Protein AF-A0A949GHM1-F1 (afdb_monomer_lite)

Sequence (250 aa):
DAVSDRDYVAEALFITSLIGVHLSRIGEEWTLLGSTEFSWARIADEYSTGSSIMPQKKNPDMAELARGKTGRLVGNLVSVLTMLKGLPFAYNRDLQEDKEPLFDSLDTLELVIPAIVGMIATTDFNREKMKSSAPTGFSLATEVADYLVRKNVPFAQAHEAAGACVALCEKSSCQLHELTDKQLAEIHPSLDPSVREVLSVEGAIASRTTVGGTAPSQVLAQISDAMKKTLDQRKEIASKSKAFSEMMGA

pLDDT: mean 95.09, std 4.72, range [49.5, 98.88]

Radius of gyration: 26.56 Å; chains: 1; bounding box: 60×37×70 Å

Secondary structure (DSSP, 8-state):
-TTT--HHHHHHHHHHHHHHHHHHHHHHHHHHHTSTTT--EE--GGGSEE-SS-TT-EE-HHHHHHHHHHHHHHHHHHHHHHHHTTPPSS--GGGGTTHHHHHHHHHHHHHHHHHHHHHHHH-EE-HHHHHHHTTGGGTTHHHHHHHHHHTT--HHHHHHHHHHHHHHHHHHT--GGGS-HHHHHHH-TT--GGGGGTSSHHHHHHH--STT-SSHHHHHHHHHHHHHHHHHHHHHHHHHHHHHHHHHH-

Structure (mmCIF, N/CA/C/O backbone):
data_AF-A0A949GHM1-F1
#
_entry.id   AF-A0A949GHM1-F1
#
loop_
_atom_site.group_PDB
_atom_site.id
_atom_site.type_symbol
_atom_site.label_atom_id
_atom_site.label_alt_id
_atom_site.label_comp_id
_atom_site.label_asym_id
_atom_site.label_entity_id
_atom_site.label_seq_id
_atom_site.pdbx_PDB_ins_code
_atom_site.Cartn_x
_atom_site.Cartn_y
_atom_site.Cartn_z
_atom_site.occupancy
_atom_site.B_iso_or_equiv
_atom_site.auth_seq_id
_atom_site.auth_comp_id
_atom_site.auth_asym_id
_atom_site.auth_atom_id
_atom_site.pdbx_PDB_model_num
ATOM 1 N N . ASP A 1 1 ? 10.059 6.941 -37.780 1.00 82.19 1 ASP A N 1
ATOM 2 C CA . ASP A 1 1 ? 9.293 6.059 -36.895 1.00 82.19 1 ASP A CA 1
ATOM 3 C C . ASP A 1 1 ? 10.158 4.923 -36.375 1.00 82.19 1 ASP A C 1
ATOM 5 O O . ASP A 1 1 ? 10.925 5.194 -35.469 1.00 82.19 1 ASP A O 1
ATOM 9 N N . ALA A 1 2 ? 10.230 3.755 -37.021 1.00 91.38 2 ALA A N 1
ATOM 10 C CA . ALA A 1 2 ? 10.968 2.578 -36.518 1.00 91.38 2 ALA A CA 1
ATOM 11 C C . ALA A 1 2 ? 12.437 2.790 -36.065 1.00 91.38 2 ALA A C 1
ATOM 13 O O . ALA A 1 2 ? 12.939 2.037 -35.240 1.00 91.38 2 ALA A O 1
ATOM 14 N N . VAL A 1 3 ? 13.151 3.786 -36.605 1.00 90.81 3 VAL A N 1
ATOM 15 C CA . VAL A 1 3 ? 14.556 4.080 -36.243 1.00 90.81 3 VAL A CA 1
ATOM 16 C C . VAL A 1 3 ? 14.718 5.221 -35.229 1.00 90.81 3 VAL A C 1
ATOM 18 O O . VAL A 1 3 ? 15.777 5.353 -34.617 1.00 90.81 3 VAL A O 1
ATOM 21 N N . SER A 1 4 ? 13.687 6.050 -35.062 1.00 92.06 4 SER A N 1
ATOM 22 C CA . SER A 1 4 ? 13.707 7.284 -34.264 1.00 92.06 4 SER A CA 1
ATOM 23 C C . SER A 1 4 ? 12.858 7.187 -33.000 1.00 92.06 4 SER A C 1
ATOM 25 O O . SER A 1 4 ? 13.192 7.809 -32.001 1.00 92.06 4 SER A O 1
ATOM 27 N N . ASP A 1 5 ? 11.768 6.426 -33.064 1.00 94.62 5 ASP A N 1
ATOM 28 C CA . ASP A 1 5 ? 10.807 6.272 -31.980 1.00 94.62 5 ASP A CA 1
ATOM 29 C C . ASP A 1 5 ? 11.397 5.490 -30.798 1.00 94.62 5 ASP A C 1
ATOM 31 O O . ASP A 1 5 ? 12.189 4.557 -30.984 1.00 94.62 5 ASP A O 1
ATOM 35 N N . ARG A 1 6 ? 11.018 5.897 -29.585 1.00 97.75 6 ARG A N 1
ATOM 36 C CA . ARG A 1 6 ? 11.359 5.252 -28.309 1.00 97.75 6 ARG A CA 1
ATOM 37 C C . ARG A 1 6 ? 10.177 5.239 -27.344 1.00 97.75 6 ARG A C 1
ATOM 39 O O . ARG A 1 6 ? 10.383 5.049 -26.145 1.00 97.75 6 ARG A O 1
ATOM 46 N N . ASP A 1 7 ? 8.952 5.382 -27.843 1.00 97.56 7 ASP A N 1
ATOM 47 C CA . ASP A 1 7 ? 7.751 5.365 -27.009 1.00 97.56 7 ASP A CA 1
ATOM 48 C C . ASP A 1 7 ? 7.648 4.062 -26.204 1.00 97.56 7 ASP A C 1
ATOM 50 O O . ASP A 1 7 ? 7.328 4.094 -25.019 1.00 97.56 7 ASP A O 1
ATOM 54 N N . TYR A 1 8 ? 8.062 2.928 -26.782 1.00 96.88 8 TYR A N 1
ATOM 55 C CA . TYR A 1 8 ? 8.122 1.643 -26.073 1.00 96.88 8 TYR A CA 1
ATOM 56 C C . TYR A 1 8 ? 9.067 1.655 -24.853 1.00 96.88 8 TYR A C 1
ATOM 58 O O . TYR A 1 8 ? 8.812 0.965 -23.865 1.00 96.88 8 TYR A O 1
ATOM 66 N N . VAL A 1 9 ? 10.155 2.437 -24.895 1.00 98.38 9 VAL A N 1
ATOM 67 C CA . VAL A 1 9 ? 11.076 2.607 -23.757 1.00 98.38 9 VAL A CA 1
ATOM 68 C C . VAL A 1 9 ? 10.416 3.466 -22.687 1.00 98.38 9 VAL A C 1
ATOM 70 O O . VAL A 1 9 ? 10.437 3.107 -21.511 1.00 98.38 9 VAL A O 1
ATOM 73 N N . ALA A 1 10 ? 9.801 4.581 -23.089 1.00 98.44 10 ALA A N 1
ATOM 74 C CA . ALA A 1 10 ? 9.091 5.466 -22.172 1.00 98.44 10 ALA A CA 1
ATOM 75 C C . ALA A 1 10 ? 7.911 4.751 -21.490 1.00 98.44 10 ALA A C 1
ATOM 77 O O . ALA A 1 10 ? 7.729 4.883 -20.280 1.00 98.44 10 ALA A O 1
ATOM 78 N N . GLU A 1 11 ? 7.153 3.938 -22.228 1.00 98.75 11 GLU A N 1
ATOM 79 C CA . GLU A 1 11 ? 6.054 3.132 -21.697 1.00 98.75 11 GLU A CA 1
ATOM 80 C C . GLU A 1 11 ? 6.557 2.076 -20.703 1.00 98.75 11 GLU A C 1
ATOM 82 O O . GLU A 1 11 ? 6.022 1.966 -19.597 1.00 98.75 11 GLU A O 1
ATOM 87 N N . ALA A 1 12 ? 7.630 1.348 -21.031 1.00 98.56 12 ALA A N 1
ATOM 88 C CA . ALA A 1 12 ? 8.241 0.395 -20.104 1.00 98.56 12 ALA A CA 1
ATOM 89 C C . ALA A 1 12 ? 8.722 1.082 -18.811 1.00 98.56 12 ALA A C 1
ATOM 91 O O . ALA A 1 12 ? 8.466 0.597 -17.705 1.00 98.56 12 ALA A O 1
ATOM 92 N N . LEU A 1 13 ? 9.362 2.248 -18.925 1.00 98.81 13 LEU A N 1
ATOM 93 C CA . LEU A 1 13 ? 9.796 3.047 -17.776 1.00 98.81 13 LEU A CA 1
ATOM 94 C C . LEU A 1 13 ? 8.621 3.583 -16.951 1.00 98.81 13 LEU A C 1
ATOM 96 O O . LEU A 1 13 ? 8.700 3.621 -15.723 1.00 98.81 13 LEU A O 1
ATOM 100 N N . PHE A 1 14 ? 7.508 3.941 -17.588 1.00 98.88 14 PHE A N 1
ATOM 101 C CA . PHE A 1 14 ? 6.284 4.316 -16.886 1.00 98.88 14 PHE A CA 1
ATOM 102 C C . PHE A 1 14 ? 5.714 3.142 -16.085 1.00 98.88 14 PHE A C 1
ATOM 104 O O . PHE A 1 14 ? 5.427 3.290 -14.894 1.00 98.88 14 PHE A O 1
ATOM 111 N N . ILE A 1 15 ? 5.615 1.961 -16.701 1.00 98.75 15 ILE A N 1
ATOM 112 C CA . ILE A 1 15 ? 5.134 0.744 -16.039 1.00 98.75 15 ILE A CA 1
ATOM 113 C C . ILE A 1 15 ? 6.028 0.398 -14.842 1.00 98.75 15 ILE A C 1
ATOM 115 O O . ILE A 1 15 ? 5.518 0.186 -13.740 1.00 98.75 15 ILE A O 1
ATOM 119 N N . THR A 1 16 ? 7.354 0.384 -15.020 1.00 98.69 16 THR A N 1
ATOM 120 C CA . THR A 1 16 ? 8.293 0.083 -13.925 1.00 98.69 16 THR A CA 1
ATOM 121 C C . THR A 1 16 ? 8.234 1.123 -12.804 1.00 98.69 16 THR A C 1
ATOM 123 O O . THR A 1 16 ? 8.219 0.753 -11.630 1.00 98.69 16 THR A O 1
ATOM 126 N N . SER A 1 17 ? 8.092 2.409 -13.137 1.00 98.75 17 SER A N 1
ATOM 127 C CA . SER A 1 17 ? 7.893 3.486 -12.159 1.00 98.75 17 SER A CA 1
ATOM 128 C C . SER A 1 17 ? 6.627 3.276 -11.334 1.00 98.75 17 SER A C 1
ATOM 130 O O . SER A 1 17 ? 6.662 3.390 -10.109 1.00 98.75 17 SER A O 1
ATOM 132 N N . LEU A 1 18 ? 5.513 2.929 -11.982 1.00 98.81 18 LEU A N 1
ATOM 133 C CA . LEU A 1 18 ? 4.245 2.702 -11.297 1.00 98.81 18 LEU A CA 1
ATOM 134 C C . LEU A 1 18 ? 4.289 1.449 -10.410 1.00 98.81 18 LEU A C 1
ATOM 136 O O . LEU A 1 18 ? 3.755 1.466 -9.300 1.00 98.81 18 LEU A O 1
ATOM 140 N N . ILE A 1 19 ? 4.982 0.390 -10.846 1.00 98.69 19 ILE A N 1
ATOM 141 C CA . ILE A 1 19 ? 5.290 -0.768 -9.994 1.00 98.69 19 ILE A CA 1
ATOM 142 C C . ILE A 1 19 ? 6.065 -0.309 -8.755 1.00 98.69 19 ILE A C 1
ATOM 144 O O . ILE A 1 19 ? 5.663 -0.635 -7.640 1.00 98.69 19 ILE A O 1
ATOM 148 N N . GLY A 1 20 ? 7.117 0.497 -8.933 1.00 98.56 20 GLY A N 1
ATOM 149 C CA . GLY A 1 20 ? 7.866 1.108 -7.835 1.00 98.56 20 GLY A CA 1
ATOM 150 C C . GLY A 1 20 ? 6.959 1.840 -6.846 1.00 98.56 20 GLY A C 1
ATOM 151 O O . GLY A 1 20 ? 6.985 1.547 -5.656 1.00 98.56 20 GLY A O 1
ATOM 152 N N . VAL A 1 21 ? 6.076 2.715 -7.336 1.00 98.62 21 VAL A N 1
ATOM 153 C CA . VAL A 1 21 ? 5.109 3.454 -6.504 1.00 98.62 21 VAL A CA 1
ATOM 154 C C . VAL A 1 21 ? 4.183 2.520 -5.719 1.00 98.62 21 VAL A C 1
ATOM 156 O O . VAL A 1 21 ? 3.880 2.786 -4.559 1.00 98.62 21 VAL A O 1
ATOM 159 N N . HIS A 1 22 ? 3.733 1.408 -6.297 1.00 98.62 22 HIS A N 1
ATOM 160 C CA . HIS A 1 22 ? 2.931 0.433 -5.553 1.00 98.62 22 HIS A CA 1
ATOM 161 C C . HIS A 1 22 ? 3.753 -0.312 -4.490 1.00 98.62 22 HIS A C 1
ATOM 163 O O . HIS A 1 22 ? 3.271 -0.509 -3.374 1.00 98.62 22 HIS A O 1
ATOM 169 N N . LEU A 1 23 ? 5.001 -0.674 -4.796 1.00 98.44 23 LEU A N 1
ATOM 170 C CA . LEU A 1 23 ? 5.916 -1.299 -3.837 1.00 98.44 23 LEU A CA 1
ATOM 171 C C . LEU A 1 23 ? 6.306 -0.340 -2.704 1.00 98.44 23 LEU A C 1
ATOM 173 O O . LEU A 1 23 ? 6.454 -0.778 -1.567 1.00 98.44 23 LEU A O 1
ATOM 177 N N . SER A 1 24 ? 6.415 0.964 -2.971 1.00 98.50 24 SER A N 1
ATOM 178 C CA . SER A 1 24 ? 6.710 1.968 -1.943 1.00 98.50 24 SER A CA 1
ATOM 179 C C . SER A 1 24 ? 5.598 2.077 -0.906 1.00 98.50 24 SER A C 1
ATOM 181 O O . SER A 1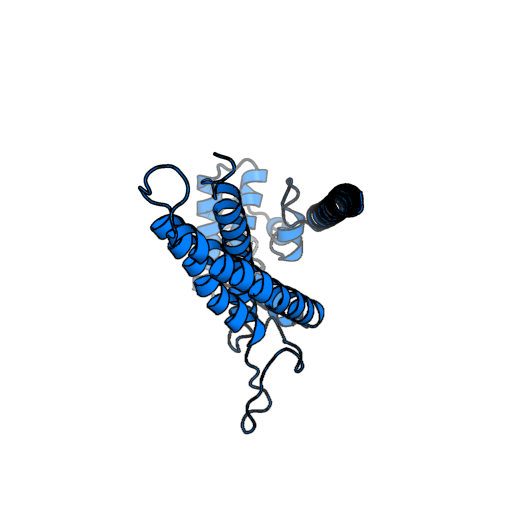 24 ? 5.893 2.243 0.273 1.00 98.50 24 SER A O 1
ATOM 183 N N . ARG A 1 25 ? 4.333 1.914 -1.320 1.00 98.44 25 ARG A N 1
ATOM 184 C CA . ARG A 1 25 ? 3.188 1.868 -0.400 1.00 98.44 25 ARG A CA 1
ATOM 185 C C . ARG A 1 25 ? 3.264 0.655 0.518 1.00 98.44 25 ARG A C 1
ATOM 187 O O . ARG A 1 25 ? 3.078 0.803 1.716 1.00 98.44 25 ARG A O 1
ATOM 194 N N . ILE A 1 26 ? 3.599 -0.519 -0.019 1.00 97.88 26 ILE A N 1
ATOM 195 C CA . ILE A 1 26 ? 3.873 -1.709 0.806 1.00 97.88 26 ILE A CA 1
ATOM 196 C C . ILE A 1 26 ? 5.035 -1.427 1.768 1.00 97.88 26 ILE A C 1
ATOM 198 O O . ILE A 1 26 ? 4.957 -1.773 2.944 1.00 97.88 26 ILE A O 1
ATOM 202 N N . GLY A 1 27 ? 6.092 -0.773 1.280 1.00 97.69 27 GLY A N 1
ATOM 203 C CA . GLY A 1 27 ? 7.240 -0.388 2.094 1.00 97.69 27 GLY A CA 1
ATOM 204 C C . GLY A 1 27 ? 6.867 0.535 3.262 1.00 97.69 27 GLY A C 1
ATOM 205 O O . GLY A 1 27 ? 7.308 0.329 4.392 1.00 97.69 27 GLY A O 1
ATOM 206 N N . GLU A 1 28 ? 6.009 1.523 3.016 1.00 98.44 28 GLU A N 1
ATOM 207 C CA . GLU A 1 28 ? 5.489 2.424 4.047 1.00 98.44 28 GLU A CA 1
ATOM 208 C C . GLU A 1 28 ? 4.687 1.661 5.105 1.00 98.44 28 GLU A C 1
ATOM 210 O O . GLU A 1 28 ? 4.983 1.768 6.295 1.00 98.44 28 GLU A O 1
ATOM 215 N N . GLU A 1 29 ? 3.735 0.830 4.672 1.00 98.00 29 GLU A N 1
ATOM 216 C CA . GLU A 1 29 ? 2.905 0.031 5.576 1.00 98.00 29 GLU A CA 1
ATOM 217 C C . GLU A 1 29 ? 3.773 -0.879 6.452 1.00 98.00 29 GLU A C 1
ATOM 219 O O . GLU A 1 29 ? 3.651 -0.851 7.669 1.00 98.00 29 GLU A O 1
ATOM 224 N N . TRP A 1 30 ? 4.729 -1.623 5.889 1.00 97.31 30 TRP A N 1
ATOM 225 C CA . TRP A 1 30 ? 5.598 -2.497 6.692 1.00 97.31 30 TRP A CA 1
ATOM 226 C C . TRP A 1 30 ? 6.507 -1.727 7.652 1.00 97.31 30 TRP A C 1
ATOM 228 O O . TRP A 1 30 ? 6.786 -2.214 8.749 1.00 97.31 30 TRP A O 1
ATOM 238 N N . THR A 1 31 ? 6.926 -0.515 7.276 1.00 97.12 31 THR A N 1
ATOM 239 C CA . THR A 1 31 ? 7.687 0.367 8.168 1.00 97.12 31 THR A CA 1
ATOM 240 C C . THR A 1 31 ? 6.845 0.774 9.377 1.00 97.12 31 THR A C 1
ATOM 242 O O . THR A 1 31 ? 7.308 0.675 10.514 1.00 97.12 31 THR A O 1
ATOM 245 N N . LEU A 1 32 ? 5.593 1.183 9.153 1.00 97.94 32 LEU A N 1
ATOM 246 C CA . LEU A 1 32 ? 4.678 1.581 10.222 1.00 97.94 32 LEU A CA 1
ATOM 247 C C . LEU A 1 32 ? 4.263 0.386 11.080 1.00 97.94 32 LEU A C 1
ATOM 249 O O . LEU A 1 32 ? 4.393 0.432 12.301 1.00 97.94 32 LEU A O 1
ATOM 253 N N . LEU A 1 33 ? 3.832 -0.708 10.453 1.00 97.31 33 LEU A N 1
ATOM 254 C CA . LEU A 1 33 ? 3.378 -1.923 11.128 1.00 97.31 33 LEU A CA 1
ATOM 255 C C . LEU A 1 33 ? 4.476 -2.559 11.993 1.00 97.31 33 LEU A C 1
ATOM 257 O O . LEU A 1 33 ? 4.162 -3.141 13.035 1.00 97.31 33 LEU A O 1
ATOM 261 N N . GLY A 1 34 ? 5.737 -2.449 11.564 1.00 95.69 34 GLY A N 1
ATOM 262 C CA . GLY A 1 34 ? 6.915 -2.949 12.276 1.00 95.69 34 GLY A CA 1
ATOM 263 C C . GLY A 1 34 ? 7.474 -2.016 13.353 1.00 95.69 34 GLY A C 1
ATOM 264 O O . GLY A 1 34 ? 8.355 -2.429 14.106 1.00 95.69 34 GLY A O 1
ATOM 265 N N . SER A 1 35 ? 6.984 -0.775 13.449 1.00 96.44 35 SER A N 1
ATOM 266 C CA . SER A 1 35 ? 7.414 0.178 14.481 1.00 96.44 35 SER A CA 1
ATOM 267 C C . SER A 1 35 ? 7.074 -0.312 15.893 1.00 96.44 35 SER A C 1
ATOM 269 O O . SER A 1 35 ? 6.181 -1.139 16.086 1.00 96.44 35 SER A O 1
ATOM 271 N N . THR A 1 36 ? 7.755 0.228 16.908 1.00 94.44 36 THR A N 1
ATOM 272 C CA . THR A 1 36 ? 7.490 -0.154 18.307 1.00 94.44 36 THR A CA 1
ATOM 273 C C . THR A 1 36 ? 6.094 0.301 18.741 1.00 94.44 36 THR A C 1
ATOM 275 O O . THR A 1 36 ? 5.401 -0.405 19.471 1.00 94.44 36 THR A O 1
ATOM 278 N N . GLU A 1 37 ? 5.653 1.455 18.250 1.00 95.31 37 GLU A N 1
ATOM 279 C CA . GLU A 1 37 ? 4.379 2.090 18.570 1.00 95.31 37 GLU A CA 1
ATOM 280 C C . GLU A 1 37 ? 3.188 1.251 18.085 1.00 95.31 37 GLU A C 1
ATOM 282 O O . GLU A 1 37 ? 2.223 1.060 18.830 1.00 95.31 37 GLU A O 1
ATOM 287 N N . PHE A 1 38 ? 3.274 0.694 16.871 1.00 95.94 38 PHE A N 1
ATOM 288 C CA . PHE A 1 38 ? 2.253 -0.214 16.341 1.00 95.94 38 PHE A CA 1
ATOM 289 C C . PHE A 1 38 ? 2.467 -1.646 16.840 1.00 95.94 38 PHE A C 1
ATOM 291 O O . PHE A 1 38 ? 1.564 -2.241 17.434 1.00 95.94 38 PHE A O 1
ATOM 298 N N . SER A 1 39 ? 3.668 -2.198 16.641 1.00 95.56 39 SER A N 1
ATOM 299 C CA . SER A 1 39 ? 4.031 -3.583 16.970 1.00 95.56 39 SER A CA 1
ATOM 300 C C . SER A 1 39 ? 3.064 -4.626 16.381 1.00 95.56 39 SER A C 1
ATOM 302 O O . SER A 1 39 ? 2.751 -5.632 17.028 1.00 95.56 39 SER A O 1
ATOM 304 N N . TRP A 1 40 ? 2.544 -4.384 15.172 1.00 97.56 40 TRP A N 1
ATOM 305 C CA . TRP A 1 40 ? 1.596 -5.282 14.494 1.00 97.56 40 TRP A CA 1
ATOM 306 C C . TRP A 1 40 ? 2.304 -6.334 13.643 1.00 97.56 40 TRP A C 1
ATOM 308 O O . TRP A 1 40 ? 1.844 -7.474 13.594 1.00 97.56 40 TRP A O 1
ATOM 318 N N . ALA A 1 41 ? 3.426 -5.978 13.019 1.00 96.94 41 ALA A N 1
ATOM 319 C CA . ALA A 1 41 ? 4.229 -6.863 12.184 1.00 96.94 41 ALA A CA 1
ATOM 320 C C . ALA A 1 41 ? 5.608 -7.109 12.807 1.00 96.94 41 ALA A C 1
ATOM 322 O O . ALA A 1 41 ? 6.270 -6.192 13.288 1.00 96.94 41 ALA A O 1
ATOM 323 N N . ARG A 1 42 ? 6.070 -8.357 12.765 1.00 95.12 42 ARG A N 1
ATOM 324 C CA . ARG A 1 42 ? 7.428 -8.762 13.121 1.00 95.12 42 ARG A CA 1
ATOM 325 C C . ARG A 1 42 ? 8.109 -9.306 11.875 1.00 95.12 42 ARG A C 1
ATOM 327 O O . ARG A 1 42 ? 7.815 -10.412 11.428 1.00 95.12 42 ARG A O 1
ATOM 334 N N . ILE A 1 43 ? 9.035 -8.520 11.342 1.00 95.00 43 ILE A N 1
ATOM 335 C CA . ILE A 1 43 ? 9.823 -8.888 10.165 1.00 95.00 43 ILE A CA 1
ATOM 336 C C . ILE A 1 43 ? 10.882 -9.928 10.569 1.00 95.00 43 ILE A C 1
ATOM 338 O O . ILE A 1 43 ? 11.451 -9.876 11.672 1.00 95.00 43 ILE A O 1
ATOM 342 N N . ALA A 1 44 ? 11.092 -10.914 9.696 1.00 94.75 44 ALA A N 1
ATOM 343 C CA . ALA A 1 44 ? 12.083 -11.966 9.885 1.00 94.75 44 ALA A CA 1
ATOM 344 C C . ALA A 1 44 ? 13.514 -11.417 9.788 1.00 94.75 44 ALA A C 1
ATOM 346 O O . ALA A 1 44 ? 13.778 -10.494 9.021 1.00 94.75 44 ALA A O 1
ATOM 347 N N . ASP A 1 45 ? 14.443 -12.018 10.539 1.00 93.06 45 ASP A N 1
ATOM 348 C CA . ASP A 1 45 ? 15.836 -11.549 10.628 1.00 93.06 45 ASP A CA 1
ATOM 349 C C . ASP A 1 45 ? 16.555 -11.543 9.273 1.00 93.06 45 ASP A C 1
ATOM 351 O O . ASP A 1 45 ? 17.389 -10.687 9.019 1.00 93.06 45 ASP A O 1
ATOM 355 N N . GLU A 1 46 ? 16.194 -12.449 8.366 1.00 94.62 46 GLU A N 1
ATOM 356 C CA . GLU A 1 46 ? 16.743 -12.502 7.005 1.00 94.62 46 GLU A CA 1
ATOM 357 C C . GLU A 1 46 ? 16.343 -11.308 6.115 1.00 94.62 46 GLU A C 1
ATOM 359 O O . GLU A 1 46 ? 17.020 -11.040 5.124 1.00 94.62 46 GLU A O 1
ATOM 364 N N . TYR A 1 47 ? 15.303 -10.550 6.487 1.00 95.00 47 TYR A N 1
ATOM 365 C CA . TYR A 1 47 ? 14.839 -9.349 5.772 1.00 95.00 47 TYR A CA 1
ATOM 366 C C . TYR A 1 47 ? 14.911 -8.070 6.620 1.00 95.00 47 TYR A C 1
ATOM 368 O O . TYR A 1 47 ? 14.359 -7.040 6.229 1.00 95.00 47 TYR A O 1
ATOM 376 N N . SER A 1 48 ? 15.581 -8.118 7.774 1.00 93.38 48 SER A N 1
ATOM 377 C CA . SER A 1 48 ? 15.744 -6.971 8.670 1.00 93.38 48 SER A CA 1
ATOM 378 C C . SER A 1 48 ? 17.148 -6.912 9.245 1.00 93.38 48 SER A C 1
ATOM 380 O O . SER A 1 48 ? 17.719 -7.936 9.607 1.00 93.38 48 SER A O 1
ATOM 382 N N . THR A 1 49 ? 17.688 -5.718 9.428 1.00 92.69 49 THR A N 1
ATOM 383 C CA . THR A 1 49 ? 18.930 -5.525 10.172 1.00 92.69 49 THR A CA 1
ATOM 384 C C . THR A 1 49 ? 18.638 -5.248 11.641 1.00 92.69 49 THR A C 1
ATOM 386 O O . THR A 1 49 ? 17.650 -4.606 12.000 1.00 92.69 49 THR A O 1
ATOM 389 N N . GLY A 1 50 ? 19.508 -5.754 12.514 1.00 88.19 50 GLY A N 1
ATOM 390 C CA . GLY A 1 50 ? 19.421 -5.564 13.959 1.00 88.19 50 GLY A CA 1
ATOM 391 C C . GLY A 1 50 ? 20.491 -4.618 14.496 1.00 88.19 50 GLY A C 1
ATOM 392 O O . GLY A 1 50 ? 21.533 -4.407 13.877 1.00 88.19 50 GLY A O 1
ATOM 393 N N . SER A 1 51 ? 20.272 -4.077 15.694 1.00 85.75 51 SER A N 1
ATOM 394 C CA . SER A 1 51 ? 21.348 -3.438 16.459 1.00 85.75 51 SER A CA 1
ATOM 395 C C . SER A 1 51 ? 22.098 -4.476 17.296 1.00 85.75 51 SER A C 1
ATOM 397 O O . SER A 1 51 ? 21.480 -5.266 18.004 1.00 85.75 51 SER A O 1
ATOM 399 N N . SER A 1 52 ? 23.432 -4.420 17.302 1.00 86.06 52 SER A N 1
ATOM 400 C CA . SER A 1 52 ? 24.264 -5.265 18.175 1.00 86.06 52 SER A CA 1
ATOM 401 C C . SER A 1 52 ? 24.085 -4.973 19.672 1.00 86.06 52 SER A C 1
ATOM 403 O O . SER A 1 52 ? 24.369 -5.836 20.496 1.00 86.06 52 SER A O 1
ATOM 405 N N . ILE A 1 53 ? 23.611 -3.773 20.029 1.00 91.19 53 ILE A N 1
ATOM 406 C CA . ILE A 1 53 ? 23.345 -3.352 21.417 1.00 91.19 53 ILE A CA 1
ATOM 407 C C . ILE A 1 53 ? 21.873 -3.580 21.788 1.00 91.19 53 ILE A C 1
ATOM 409 O O . ILE A 1 53 ? 21.568 -3.897 22.935 1.00 91.19 53 ILE A O 1
ATOM 413 N N . MET A 1 54 ? 20.959 -3.415 20.827 1.00 87.56 54 MET A N 1
ATOM 414 C CA . MET A 1 54 ? 19.513 -3.556 21.029 1.00 87.56 54 MET A CA 1
ATOM 415 C C . MET A 1 54 ? 18.979 -4.738 20.208 1.00 87.56 54 MET A C 1
ATOM 417 O O . MET A 1 54 ? 18.515 -4.525 19.085 1.00 87.56 54 MET A O 1
ATOM 421 N N . PRO A 1 55 ? 19.014 -5.973 20.743 1.00 81.75 55 PRO A N 1
ATOM 422 C CA . PRO A 1 55 ? 18.656 -7.183 19.995 1.00 81.75 55 PRO A CA 1
ATOM 423 C C . PRO A 1 55 ? 17.191 -7.216 19.529 1.00 81.75 55 PRO A C 1
ATOM 425 O O . PRO A 1 55 ? 16.853 -7.914 18.581 1.00 81.75 55 PRO A O 1
ATOM 428 N N . GLN A 1 56 ? 16.311 -6.451 20.175 1.00 82.81 56 GLN A N 1
ATOM 429 C CA . GLN A 1 56 ? 14.906 -6.303 19.801 1.00 82.81 56 GLN A CA 1
ATOM 430 C C . GLN A 1 56 ? 14.670 -5.280 18.681 1.00 82.81 56 GLN A C 1
ATOM 432 O O . GLN A 1 56 ? 13.597 -5.282 18.080 1.00 82.81 56 GLN A O 1
ATOM 437 N N . LYS A 1 57 ? 15.630 -4.378 18.423 1.00 89.38 57 LYS A N 1
ATOM 438 C CA . LYS A 1 57 ? 15.489 -3.350 17.389 1.00 89.38 57 LYS A CA 1
ATOM 439 C C . LYS A 1 57 ? 15.759 -3.987 16.031 1.00 89.38 57 LYS A C 1
ATOM 441 O O . LYS A 1 57 ? 16.916 -4.251 15.715 1.00 89.38 57 LYS A O 1
ATOM 446 N N . LYS A 1 58 ? 14.699 -4.170 15.245 1.00 89.00 58 LYS A N 1
ATOM 447 C CA . LYS A 1 58 ? 14.757 -4.617 13.852 1.00 89.00 58 LYS A CA 1
ATOM 448 C C . LYS A 1 58 ? 14.376 -3.472 12.924 1.00 89.00 58 LYS A C 1
ATOM 450 O O . LYS A 1 58 ? 13.349 -2.834 13.143 1.00 89.00 58 LYS A O 1
ATOM 455 N N . ASN A 1 59 ? 15.193 -3.218 11.912 1.00 93.81 59 ASN A N 1
ATOM 456 C CA . ASN A 1 59 ? 14.913 -2.211 10.899 1.00 93.81 59 ASN A CA 1
ATOM 457 C C . ASN A 1 59 ? 14.222 -2.882 9.695 1.00 93.81 59 ASN A C 1
ATOM 459 O O . ASN A 1 59 ? 14.595 -3.993 9.319 1.00 93.81 59 ASN A O 1
ATOM 463 N N . PRO A 1 60 ? 13.204 -2.259 9.088 1.00 94.50 60 PRO A N 1
ATOM 464 C CA . PRO A 1 60 ? 12.493 -2.813 7.942 1.00 94.50 60 PRO A CA 1
ATOM 465 C C . PRO A 1 60 ? 13.247 -2.518 6.629 1.00 94.50 60 PRO A C 1
ATOM 467 O O . PRO A 1 60 ? 12.693 -1.913 5.714 1.00 94.50 60 PRO A O 1
ATOM 470 N N . ASP A 1 61 ? 14.519 -2.919 6.517 1.00 95.50 61 ASP A N 1
ATOM 471 C CA . ASP A 1 61 ? 15.425 -2.475 5.442 1.00 95.50 61 ASP A CA 1
ATOM 472 C C . ASP A 1 61 ? 14.867 -2.718 4.034 1.00 95.50 61 ASP A C 1
ATOM 474 O O . ASP A 1 61 ? 14.974 -1.856 3.165 1.00 95.50 61 ASP A O 1
ATOM 478 N N . MET A 1 62 ? 14.230 -3.870 3.796 1.00 96.38 62 MET A N 1
ATOM 479 C CA . MET A 1 62 ? 13.650 -4.183 2.481 1.00 96.38 62 MET A CA 1
ATOM 480 C C . MET A 1 62 ? 12.510 -3.229 2.114 1.00 96.38 62 MET A C 1
ATOM 482 O O . MET A 1 62 ? 12.393 -2.805 0.963 1.00 96.38 62 MET A O 1
ATOM 486 N N . ALA A 1 63 ? 11.704 -2.850 3.104 1.00 96.88 63 ALA A N 1
ATOM 487 C CA . ALA A 1 63 ? 10.613 -1.898 2.963 1.00 96.88 63 ALA A CA 1
ATOM 488 C C . ALA A 1 63 ? 11.152 -0.488 2.649 1.00 96.88 63 ALA A C 1
ATOM 490 O O . ALA A 1 63 ? 10.692 0.177 1.716 1.00 96.88 63 ALA A O 1
ATOM 491 N N . GLU A 1 64 ? 12.188 -0.062 3.377 1.00 97.88 64 GLU A N 1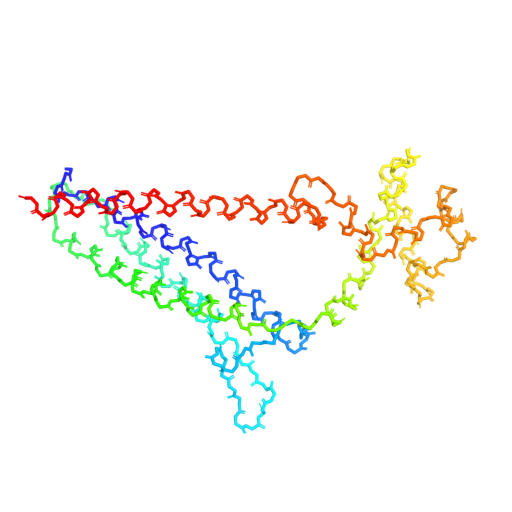
ATOM 492 C CA . GLU A 1 64 ? 12.856 1.227 3.179 1.00 97.88 64 GLU A CA 1
ATOM 493 C C . GLU A 1 64 ? 13.556 1.310 1.816 1.00 97.88 64 GLU A C 1
ATOM 495 O O . GLU A 1 64 ? 13.438 2.318 1.112 1.00 97.88 64 GLU A 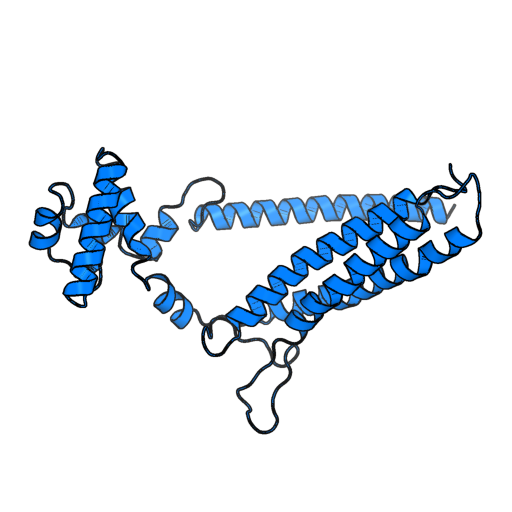O 1
ATOM 500 N N . LEU A 1 65 ? 14.236 0.236 1.404 1.00 97.62 65 LEU A N 1
ATOM 501 C CA . LEU A 1 65 ? 14.900 0.144 0.108 1.00 97.62 65 LEU A CA 1
ATOM 502 C C . LEU A 1 65 ? 13.898 0.186 -1.046 1.00 97.62 65 LEU A C 1
ATOM 504 O O . LEU A 1 65 ? 14.156 0.898 -2.016 1.00 97.62 65 LEU A O 1
ATOM 508 N N . ALA A 1 66 ? 12.753 -0.497 -0.953 1.00 97.31 66 ALA A N 1
ATOM 509 C CA . ALA A 1 66 ? 11.703 -0.403 -1.970 1.00 97.31 66 ALA A CA 1
ATOM 510 C C . ALA A 1 66 ? 11.166 1.032 -2.109 1.00 97.31 66 ALA A C 1
ATOM 512 O O . ALA A 1 66 ? 11.036 1.553 -3.224 1.00 97.31 66 ALA A O 1
ATOM 513 N N . ARG A 1 67 ? 10.943 1.720 -0.981 1.00 98.25 67 ARG A N 1
ATOM 514 C CA . ARG A 1 67 ? 10.529 3.130 -0.970 1.00 98.25 67 ARG A CA 1
ATOM 515 C C . ARG A 1 67 ? 11.585 4.031 -1.614 1.00 98.25 67 ARG A C 1
ATOM 517 O O . ARG A 1 67 ? 11.254 4.826 -2.490 1.00 98.25 67 ARG A O 1
ATOM 524 N N . GLY A 1 68 ? 12.860 3.857 -1.267 1.00 98.31 68 GLY A N 1
ATOM 525 C CA . GLY A 1 68 ? 13.965 4.620 -1.859 1.00 98.31 68 GLY A CA 1
ATOM 526 C C . GLY A 1 68 ? 14.163 4.354 -3.357 1.00 98.31 68 GLY A C 1
ATOM 527 O O . GLY A 1 68 ? 14.341 5.287 -4.141 1.00 98.31 68 GLY A O 1
ATOM 528 N N . LYS A 1 69 ? 14.085 3.089 -3.788 1.00 98.50 69 LYS A N 1
ATOM 529 C CA . LYS A 1 69 ? 14.254 2.688 -5.196 1.00 98.50 69 LYS A CA 1
ATOM 530 C C . LYS A 1 69 ? 13.150 3.217 -6.107 1.00 98.50 69 LYS A C 1
ATOM 532 O O . LYS A 1 69 ? 13.400 3.429 -7.287 1.00 98.50 69 LYS A O 1
ATOM 537 N N . THR A 1 70 ? 11.983 3.544 -5.563 1.00 98.44 70 THR A N 1
ATOM 538 C CA . THR A 1 70 ? 10.915 4.207 -6.326 1.00 98.44 70 THR A CA 1
ATOM 539 C C . THR A 1 70 ? 11.361 5.549 -6.904 1.00 98.44 70 THR A C 1
ATOM 541 O O . THR A 1 70 ? 11.066 5.840 -8.060 1.00 98.44 70 THR A O 1
ATOM 544 N N . GLY A 1 71 ? 12.135 6.339 -6.151 1.00 98.56 71 GLY A N 1
ATOM 545 C CA . GLY A 1 71 ? 12.690 7.598 -6.657 1.00 98.56 71 GLY A CA 1
ATOM 546 C C . GLY A 1 71 ? 13.637 7.394 -7.844 1.00 98.56 71 GLY A C 1
ATOM 547 O O . GLY A 1 71 ? 13.615 8.182 -8.785 1.00 98.56 71 GLY A O 1
ATOM 548 N N . ARG A 1 72 ? 14.415 6.302 -7.836 1.00 98.56 72 ARG A N 1
ATOM 549 C CA . ARG A 1 72 ? 15.300 5.915 -8.947 1.00 98.56 72 ARG A CA 1
ATOM 550 C C . ARG A 1 72 ? 14.500 5.569 -10.205 1.00 98.56 72 ARG A C 1
ATOM 552 O O . ARG A 1 72 ? 14.773 6.130 -11.257 1.00 98.56 72 ARG A O 1
ATOM 559 N N . LEU A 1 73 ? 13.473 4.727 -10.074 1.00 98.81 73 LEU A N 1
ATOM 560 C CA . LEU A 1 73 ? 12.613 4.316 -11.193 1.00 98.81 73 LEU A CA 1
ATOM 561 C C . LEU A 1 73 ? 11.911 5.519 -11.844 1.00 98.81 73 LEU A C 1
ATOM 563 O O . LEU A 1 73 ? 11.992 5.711 -13.055 1.00 98.81 73 LEU A O 1
ATOM 567 N N . VAL A 1 74 ? 11.305 6.390 -11.028 1.00 98.88 74 VAL A N 1
ATOM 568 C CA . VAL A 1 74 ? 10.667 7.624 -11.517 1.00 98.88 74 VAL A CA 1
ATOM 569 C C . VAL A 1 74 ? 11.691 8.557 -12.170 1.00 98.88 74 VAL A C 1
ATOM 571 O O . VAL A 1 74 ? 11.407 9.152 -13.209 1.00 98.88 74 VAL A O 1
ATOM 574 N N . GLY A 1 75 ? 12.894 8.671 -11.601 1.00 98.88 75 GLY A N 1
ATOM 575 C CA . GLY A 1 75 ? 13.989 9.450 -12.181 1.00 98.88 75 GLY A CA 1
ATOM 576 C C . GLY A 1 75 ? 14.388 8.967 -13.578 1.00 98.88 75 GLY A C 1
ATOM 577 O O . GLY A 1 75 ? 14.566 9.790 -14.476 1.00 98.88 75 GLY A O 1
ATOM 578 N N . ASN A 1 76 ? 14.447 7.651 -13.789 1.00 98.88 76 ASN A N 1
ATOM 579 C CA . ASN A 1 76 ? 14.764 7.058 -15.090 1.00 98.88 76 ASN A CA 1
ATOM 580 C C . ASN A 1 76 ? 13.714 7.421 -16.151 1.00 98.88 76 ASN A C 1
ATOM 582 O O . ASN A 1 76 ? 14.080 7.830 -17.254 1.00 98.88 76 ASN A O 1
ATOM 586 N N . LEU A 1 77 ? 12.421 7.356 -15.807 1.00 98.81 77 LEU A N 1
ATOM 587 C CA . LEU A 1 77 ? 11.342 7.809 -16.691 1.00 98.81 77 LEU A CA 1
ATOM 588 C C . LEU A 1 77 ? 11.492 9.291 -17.056 1.00 98.81 77 LEU A C 1
ATOM 590 O O . LEU A 1 77 ? 11.425 9.652 -18.231 1.00 98.81 77 LEU A O 1
ATOM 594 N N . VAL A 1 78 ? 11.703 10.153 -16.057 1.00 98.81 78 VAL A N 1
ATOM 595 C CA . VAL A 1 78 ? 11.851 11.601 -16.274 1.00 98.81 78 VAL A CA 1
ATOM 596 C C . VAL A 1 78 ? 13.054 11.902 -17.169 1.00 98.81 78 VAL A C 1
ATOM 598 O O . VAL A 1 78 ? 12.948 12.751 -18.057 1.00 98.81 78 VAL A O 1
ATOM 601 N N . SER A 1 79 ? 14.169 11.193 -16.977 1.00 98.56 79 SER A N 1
ATOM 602 C CA . SER A 1 79 ? 15.370 11.326 -17.805 1.00 98.56 79 SER A CA 1
ATOM 603 C C . SER A 1 79 ? 15.070 11.043 -19.281 1.00 98.56 79 SER A C 1
ATOM 605 O O . SER A 1 79 ? 15.302 11.902 -20.134 1.00 98.56 79 SER A O 1
ATOM 607 N N . VAL A 1 80 ? 14.454 9.893 -19.586 1.00 98.56 80 VAL A N 1
ATOM 608 C CA . VAL A 1 80 ? 14.147 9.502 -20.972 1.00 98.56 80 VAL A CA 1
ATOM 609 C C . VAL A 1 80 ? 13.121 10.432 -21.615 1.00 98.56 80 VAL A C 1
ATOM 611 O O . VAL A 1 80 ? 13.335 10.879 -22.739 1.00 98.56 80 VAL A O 1
ATOM 614 N N . LEU A 1 81 ? 12.047 10.800 -20.908 1.00 98.69 81 LEU A N 1
ATOM 615 C CA . LEU A 1 81 ? 11.065 11.756 -21.438 1.00 98.69 81 LEU A CA 1
ATOM 616 C C . LEU A 1 81 ? 11.702 13.115 -21.760 1.00 98.69 81 LEU A C 1
ATOM 618 O O . LEU A 1 81 ? 11.361 13.743 -22.762 1.00 98.69 81 LEU A O 1
ATOM 622 N N . THR A 1 82 ? 12.646 13.561 -20.929 1.00 98.62 82 THR A N 1
ATOM 623 C CA . THR A 1 82 ? 13.366 14.821 -21.148 1.00 98.62 82 THR A CA 1
ATOM 624 C C . THR A 1 82 ? 14.319 14.724 -22.337 1.00 98.62 82 THR A C 1
ATOM 626 O O . THR A 1 82 ? 14.391 15.669 -23.119 1.00 98.62 82 THR A O 1
ATOM 629 N N . MET A 1 83 ? 15.003 13.590 -22.510 1.00 98.31 83 MET A N 1
ATOM 630 C CA . MET A 1 83 ? 15.874 13.331 -23.661 1.00 98.31 83 MET A CA 1
ATOM 631 C C . MET A 1 83 ? 15.090 13.324 -24.981 1.00 98.31 83 MET A C 1
ATOM 633 O O . MET A 1 83 ? 15.507 13.962 -25.943 1.00 98.31 83 MET A O 1
ATOM 637 N N . LEU A 1 84 ? 13.920 12.677 -25.022 1.00 98.19 84 LEU A N 1
ATOM 638 C CA . LEU A 1 84 ? 13.097 12.588 -26.237 1.00 98.19 84 LEU A CA 1
ATOM 639 C C . LEU A 1 84 ? 12.460 13.925 -26.646 1.00 98.19 84 LEU A C 1
ATOM 641 O O . LEU A 1 84 ? 12.090 14.122 -27.808 1.00 98.19 84 LEU A O 1
ATOM 645 N N . LYS A 1 85 ? 12.308 14.858 -25.700 1.00 98.25 85 LYS A N 1
ATOM 646 C CA . LYS A 1 85 ? 11.564 16.103 -25.895 1.00 98.25 85 LYS A CA 1
ATOM 647 C C . LYS A 1 85 ? 12.179 16.972 -27.000 1.00 98.25 85 LYS A C 1
ATOM 649 O O . LYS A 1 85 ? 13.178 17.661 -26.816 1.00 98.25 85 LYS A O 1
ATOM 654 N N . GLY A 1 86 ? 11.469 17.056 -28.124 1.00 97.75 86 GLY A N 1
ATOM 655 C CA . GLY A 1 86 ? 11.772 17.992 -29.209 1.00 97.75 86 GLY A CA 1
ATOM 656 C C . GLY A 1 86 ? 12.969 17.602 -30.079 1.00 97.75 86 GLY A C 1
ATOM 657 O O . GLY A 1 86 ? 13.519 18.480 -30.744 1.00 97.75 86 GLY A O 1
ATOM 658 N N . LEU A 1 87 ? 13.367 16.325 -30.088 1.00 97.88 87 LEU A N 1
ATOM 659 C CA . LEU A 1 87 ? 14.382 15.832 -31.020 1.00 97.88 87 LEU A CA 1
ATOM 660 C C . LEU A 1 87 ? 13.883 15.940 -32.476 1.00 97.88 87 LEU A C 1
ATOM 662 O O . LEU A 1 87 ? 12.738 15.577 -32.762 1.00 97.88 87 LEU A O 1
ATOM 666 N N . PRO A 1 88 ? 14.711 16.425 -33.421 1.00 97.31 88 PRO A N 1
ATOM 667 C CA . PRO A 1 88 ? 14.357 16.434 -34.837 1.00 97.31 88 PRO A CA 1
ATOM 668 C C . PRO A 1 88 ? 14.392 15.014 -35.421 1.00 97.31 88 PRO A C 1
ATOM 670 O O . PRO A 1 88 ? 15.122 14.148 -34.943 1.00 97.31 88 PRO A O 1
ATOM 673 N N . PHE A 1 89 ? 13.659 14.765 -36.508 1.00 94.62 89 PHE A N 1
ATOM 674 C CA . PHE A 1 89 ? 13.727 13.471 -37.196 1.00 94.62 89 PHE A CA 1
ATOM 675 C C . PHE A 1 89 ? 15.066 13.278 -37.942 1.00 94.62 89 PHE A C 1
ATOM 677 O O . PHE A 1 89 ? 15.615 14.236 -38.476 1.00 94.62 89 PHE A O 1
ATOM 684 N N . ALA A 1 90 ? 15.621 12.065 -38.076 1.00 94.06 90 ALA A N 1
ATOM 685 C CA . ALA A 1 90 ? 15.141 10.769 -37.576 1.00 94.06 90 ALA A CA 1
ATOM 686 C C . ALA A 1 90 ? 16.034 10.214 -36.446 1.00 94.06 90 ALA A C 1
ATOM 688 O O . ALA A 1 90 ? 15.655 10.287 -35.282 1.00 94.06 90 ALA A O 1
ATOM 689 N N . TYR A 1 91 ? 17.207 9.657 -36.761 1.00 96.81 91 TYR A N 1
ATOM 690 C CA . TYR A 1 91 ? 18.140 9.167 -35.741 1.00 96.81 91 TYR A CA 1
ATOM 691 C C . TYR A 1 91 ? 19.035 10.298 -35.231 1.00 96.81 91 TYR A C 1
ATOM 693 O O . TYR A 1 91 ? 19.701 10.966 -36.020 1.00 96.81 91 TYR A O 1
ATOM 701 N N . ASN A 1 92 ? 19.087 10.448 -33.909 1.00 97.81 92 ASN A N 1
ATOM 702 C CA . ASN A 1 92 ? 19.991 11.349 -33.200 1.00 97.81 92 ASN A CA 1
ATOM 703 C C . ASN A 1 92 ? 20.796 10.511 -32.202 1.00 97.81 92 ASN A C 1
ATOM 705 O O . ASN A 1 92 ? 20.314 9.482 -31.719 1.00 97.81 92 ASN A O 1
ATOM 709 N N . ARG A 1 93 ? 22.033 10.920 -31.902 1.00 97.88 93 ARG A N 1
ATOM 710 C CA . ARG A 1 93 ? 22.912 10.143 -31.013 1.00 97.88 93 ARG A CA 1
ATOM 711 C C . ARG A 1 93 ? 22.393 10.115 -29.571 1.00 97.88 93 ARG A C 1
ATOM 713 O O . ARG A 1 93 ? 22.662 9.147 -28.873 1.00 97.88 93 ARG A O 1
ATOM 720 N N . ASP A 1 94 ? 21.590 11.105 -29.191 1.00 98.31 94 ASP A N 1
ATOM 721 C CA . ASP A 1 94 ? 20.824 11.211 -27.944 1.00 98.31 94 ASP A CA 1
ATOM 722 C C . ASP A 1 94 ? 20.036 9.926 -27.644 1.00 98.31 94 ASP A C 1
ATOM 724 O O . ASP A 1 94 ? 19.984 9.472 -26.506 1.00 98.31 94 ASP A O 1
ATOM 728 N N . LEU A 1 95 ? 19.531 9.247 -28.686 1.00 98.12 95 LEU A N 1
ATOM 729 C CA . LEU A 1 95 ? 18.801 7.978 -28.580 1.00 98.12 95 LEU A CA 1
ATOM 730 C C . LEU A 1 95 ? 19.669 6.791 -28.114 1.00 98.12 95 LEU A C 1
ATOM 732 O O . LEU A 1 95 ? 19.208 5.652 -28.159 1.00 98.12 95 LEU A O 1
ATOM 736 N N . GLN A 1 96 ? 20.938 7.003 -27.752 1.00 97.44 96 GLN A N 1
ATOM 737 C CA . GLN A 1 96 ? 21.750 6.007 -27.046 1.00 97.44 96 GLN A CA 1
ATOM 738 C C . GLN A 1 96 ? 21.487 5.992 -25.536 1.00 97.44 96 GLN A C 1
ATOM 740 O O . GLN A 1 96 ? 21.656 4.933 -24.934 1.00 97.44 96 GLN A O 1
ATOM 745 N N . GLU A 1 97 ? 20.991 7.101 -24.976 1.00 98.12 97 GLU A N 1
ATOM 746 C CA . GLU A 1 97 ? 20.636 7.273 -23.556 1.00 98.12 97 GLU A CA 1
ATOM 747 C C . GLU A 1 97 ? 19.332 6.545 -23.167 1.00 98.12 97 GLU A C 1
ATOM 749 O O . GLU A 1 97 ? 18.840 6.665 -22.050 1.00 98.12 97 GLU A O 1
ATOM 754 N N . ASP A 1 98 ? 18.736 5.784 -24.088 1.00 97.44 98 ASP A N 1
ATOM 755 C CA . ASP A 1 98 ? 17.522 4.996 -23.862 1.00 97.44 98 ASP A CA 1
ATOM 756 C C . ASP A 1 98 ? 17.778 3.708 -23.056 1.00 97.44 98 ASP A C 1
ATOM 758 O O . ASP A 1 98 ? 16.900 3.235 -22.335 1.00 97.44 98 ASP A O 1
ATOM 762 N N . LYS A 1 99 ? 18.981 3.132 -23.178 1.00 98.44 99 LYS A N 1
ATOM 763 C CA . LYS A 1 99 ? 19.324 1.803 -22.646 1.00 98.44 99 LYS A CA 1
ATOM 764 C C . LYS A 1 99 ? 19.605 1.811 -21.156 1.00 98.44 99 LYS A C 1
ATOM 766 O O . LYS A 1 99 ? 19.059 0.976 -20.446 1.00 98.44 99 LYS A O 1
ATOM 771 N N . GLU A 1 100 ? 20.456 2.721 -20.688 1.00 98.62 100 GLU A N 1
ATOM 772 C CA . GLU A 1 100 ? 20.892 2.726 -19.287 1.00 98.62 100 GLU A CA 1
ATOM 773 C C . GLU A 1 100 ? 19.716 2.906 -18.316 1.00 98.62 100 GLU A C 1
ATOM 775 O O . GLU A 1 100 ? 19.590 2.080 -17.411 1.00 98.62 100 GLU A O 1
ATOM 780 N N . PRO A 1 101 ? 18.787 3.868 -18.515 1.00 98.69 101 PRO A N 1
ATOM 781 C CA . PRO A 1 101 ? 17.632 4.014 -17.633 1.00 98.69 101 PRO A CA 1
ATOM 782 C C . PRO A 1 101 ? 16.702 2.795 -17.668 1.00 98.69 101 PRO A C 1
ATOM 784 O O . PRO A 1 101 ? 16.158 2.413 -16.628 1.00 98.69 101 PRO A O 1
ATOM 787 N N . LEU A 1 102 ? 16.530 2.181 -18.846 1.00 98.62 102 LEU A N 1
ATOM 788 C CA . LEU A 1 102 ? 15.697 0.993 -19.030 1.00 98.62 102 LEU A CA 1
ATOM 789 C C . LEU A 1 102 ? 16.279 -0.221 -18.301 1.00 98.62 102 LEU A C 1
ATOM 791 O O . LEU A 1 102 ? 15.574 -0.837 -17.503 1.00 98.62 102 LEU A O 1
ATOM 795 N N . PHE A 1 103 ? 17.550 -0.547 -18.545 1.00 98.69 103 PHE A N 1
ATOM 796 C CA . PHE A 1 103 ? 18.226 -1.673 -17.894 1.00 98.69 103 PHE A CA 1
ATOM 797 C C . PHE A 1 103 ? 18.273 -1.484 -16.386 1.00 98.69 103 PHE A C 1
ATOM 799 O O . PHE A 1 103 ? 17.874 -2.374 -15.646 1.00 98.69 103 PHE A O 1
ATOM 806 N N . ASP A 1 104 ? 18.617 -0.283 -15.929 1.00 98.81 104 ASP A N 1
ATOM 807 C CA . ASP A 1 104 ? 18.642 0.025 -14.508 1.00 98.81 104 ASP A CA 1
ATOM 808 C C . ASP A 1 104 ? 17.278 -0.162 -13.819 1.00 98.81 104 ASP A C 1
ATOM 810 O O . ASP A 1 104 ? 17.204 -0.629 -12.679 1.00 98.81 104 ASP A O 1
ATOM 814 N N . SER A 1 105 ? 16.180 0.183 -14.502 1.00 98.81 105 SER A N 1
ATOM 815 C CA . SER A 1 105 ? 14.831 -0.025 -13.967 1.00 98.81 105 SER A CA 1
ATOM 816 C C . SER A 1 105 ? 14.443 -1.501 -13.895 1.00 98.81 105 SER A C 1
ATOM 818 O O . SER A 1 105 ? 13.826 -1.916 -12.912 1.00 98.81 105 SER A O 1
ATOM 820 N N . LEU A 1 106 ? 14.825 -2.298 -14.896 1.00 98.50 106 LEU A N 1
ATOM 821 C CA . LEU A 1 106 ? 14.596 -3.744 -14.898 1.00 98.50 106 LEU A CA 1
ATOM 822 C C . LEU A 1 106 ? 15.421 -4.432 -13.803 1.00 98.50 106 LEU A C 1
ATOM 824 O O . LEU A 1 106 ? 14.835 -5.089 -12.944 1.00 98.50 106 LEU A O 1
ATOM 828 N N . ASP A 1 107 ? 16.730 -4.176 -13.750 1.00 98.56 107 ASP A N 1
ATOM 829 C CA . ASP A 1 107 ? 17.644 -4.722 -12.737 1.00 98.56 107 ASP A CA 1
ATOM 830 C C . ASP A 1 107 ? 17.189 -4.347 -11.317 1.00 98.56 107 ASP A C 1
ATOM 832 O O . ASP A 1 107 ? 17.201 -5.159 -10.388 1.00 98.56 107 ASP A O 1
ATOM 836 N N . THR A 1 108 ? 16.723 -3.106 -11.133 1.00 98.62 108 THR A N 1
ATOM 837 C CA . THR A 1 108 ? 16.167 -2.656 -9.853 1.00 98.62 108 THR A CA 1
ATOM 838 C C . THR A 1 108 ? 14.942 -3.479 -9.450 1.00 98.62 108 THR A C 1
ATOM 840 O O . THR A 1 108 ? 14.844 -3.891 -8.293 1.00 98.62 108 THR A O 1
ATOM 843 N N . LEU A 1 109 ? 13.998 -3.727 -10.362 1.00 98.44 109 LEU A N 1
ATOM 844 C CA . LEU A 1 109 ? 12.799 -4.507 -10.047 1.00 98.44 109 LEU A CA 1
ATOM 845 C C . LEU A 1 109 ? 13.105 -5.990 -9.818 1.00 98.44 109 LEU A C 1
ATOM 847 O O . LEU A 1 109 ? 12.505 -6.586 -8.920 1.00 98.44 109 LEU A O 1
ATOM 851 N N . GLU A 1 110 ? 14.052 -6.565 -10.561 1.00 98.06 110 GLU A N 1
ATOM 852 C CA . GLU A 1 110 ? 14.517 -7.944 -10.359 1.00 98.06 110 GLU A CA 1
ATOM 853 C C . GLU A 1 110 ? 15.111 -8.162 -8.964 1.00 98.06 110 GLU A C 1
ATOM 855 O O . GLU A 1 110 ? 14.965 -9.243 -8.397 1.00 98.06 110 GLU A O 1
ATOM 860 N N . LEU A 1 111 ? 15.710 -7.127 -8.368 1.00 96.94 111 LEU A N 1
ATOM 861 C CA . LEU A 1 111 ? 16.207 -7.172 -6.993 1.00 96.94 111 LEU A CA 1
ATOM 862 C C . LEU A 1 111 ? 15.115 -6.878 -5.954 1.00 96.94 111 LEU A C 1
ATOM 864 O O . LEU A 1 111 ? 15.023 -7.562 -4.934 1.00 96.94 111 LEU A O 1
ATOM 868 N N . VAL A 1 112 ? 14.287 -5.856 -6.183 1.00 97.88 112 VAL A N 1
ATOM 869 C CA . VAL A 1 112 ? 13.328 -5.371 -5.175 1.00 97.88 112 VAL A CA 1
ATOM 870 C C . VAL A 1 112 ? 12.125 -6.305 -5.025 1.00 97.88 112 VAL A C 1
ATOM 872 O O . VAL A 1 112 ? 11.680 -6.539 -3.900 1.00 97.88 112 VAL A O 1
ATOM 875 N N . ILE A 1 113 ? 11.588 -6.855 -6.119 1.00 98.12 113 ILE A N 1
ATOM 876 C CA . ILE A 1 113 ? 10.371 -7.682 -6.061 1.00 98.12 113 ILE A CA 1
ATOM 877 C C . ILE A 1 113 ? 10.589 -8.948 -5.214 1.00 98.12 113 ILE A C 1
ATOM 879 O O . ILE A 1 113 ? 9.798 -9.160 -4.292 1.00 98.12 113 ILE A O 1
ATOM 883 N N . PRO A 1 114 ? 11.634 -9.773 -5.433 1.00 98.00 114 PRO A N 1
ATOM 884 C CA . PRO A 1 114 ? 11.864 -10.959 -4.609 1.00 98.00 114 PRO A CA 1
ATOM 885 C C . PRO A 1 114 ? 12.113 -10.624 -3.137 1.00 98.00 114 PRO A C 1
ATOM 887 O O . PRO A 1 114 ? 11.609 -11.331 -2.265 1.00 98.00 114 PRO A O 1
ATOM 890 N N . ALA A 1 115 ? 12.822 -9.526 -2.852 1.00 97.12 115 ALA A N 1
ATOM 891 C CA . ALA A 1 115 ? 13.069 -9.071 -1.486 1.00 97.12 115 ALA A CA 1
ATOM 892 C C . ALA A 1 115 ? 11.764 -8.705 -0.756 1.00 97.12 115 ALA A C 1
ATOM 894 O O . ALA A 1 115 ? 11.546 -9.131 0.378 1.00 97.12 115 ALA A O 1
ATOM 895 N N . ILE A 1 116 ? 10.857 -7.976 -1.418 1.00 97.94 116 ILE A N 1
ATOM 896 C CA . ILE A 1 116 ? 9.539 -7.641 -0.859 1.00 97.94 116 ILE A CA 1
ATOM 897 C C . ILE A 1 116 ? 8.660 -8.886 -0.705 1.00 97.94 116 ILE A C 1
ATOM 899 O O . ILE A 1 116 ? 8.009 -9.044 0.326 1.00 97.94 116 ILE A O 1
ATOM 903 N N . VAL A 1 117 ? 8.660 -9.795 -1.685 1.00 97.94 117 VAL A N 1
ATOM 904 C CA . VAL A 1 117 ? 7.919 -11.064 -1.595 1.00 97.94 117 VAL A CA 1
ATOM 905 C C . VAL A 1 117 ? 8.386 -11.881 -0.391 1.00 97.94 117 VAL A C 1
ATOM 907 O O . VAL A 1 117 ? 7.553 -12.347 0.385 1.00 97.94 117 VAL A O 1
ATOM 910 N N . GLY A 1 118 ? 9.699 -12.016 -0.208 1.00 97.94 118 GLY A N 1
ATOM 911 C CA . GLY A 1 118 ? 10.293 -12.723 0.921 1.00 97.94 118 GLY A CA 1
ATOM 912 C C . GLY A 1 118 ? 9.955 -12.083 2.268 1.00 97.94 118 GLY A C 1
ATOM 913 O O . GLY A 1 118 ? 9.506 -12.777 3.183 1.00 97.94 118 GLY A O 1
ATOM 914 N N . MET A 1 119 ? 10.064 -10.755 2.364 1.00 97.62 119 MET A N 1
ATOM 915 C CA . MET A 1 119 ? 9.675 -9.994 3.553 1.00 97.62 119 MET A CA 1
ATOM 916 C C . MET A 1 119 ? 8.205 -10.235 3.922 1.00 97.62 119 MET A C 1
ATOM 918 O O . MET A 1 119 ? 7.909 -10.563 5.070 1.00 97.62 119 MET A O 1
ATOM 922 N N . ILE A 1 120 ? 7.278 -10.111 2.966 1.00 97.56 120 ILE A N 1
ATOM 923 C CA . ILE A 1 120 ? 5.843 -10.329 3.211 1.00 97.56 120 ILE A CA 1
ATOM 924 C C . ILE A 1 120 ? 5.584 -11.777 3.639 1.00 97.56 120 ILE A C 1
ATOM 926 O O . ILE A 1 120 ? 4.877 -12.005 4.618 1.00 97.56 120 ILE A O 1
ATOM 930 N N . ALA A 1 121 ? 6.162 -12.751 2.931 1.00 97.94 121 ALA A N 1
ATOM 931 C CA . ALA A 1 121 ? 5.923 -14.173 3.173 1.00 97.94 121 ALA A CA 1
ATOM 932 C C . ALA A 1 121 ? 6.401 -14.647 4.555 1.00 97.94 121 ALA A C 1
ATOM 934 O O . ALA A 1 121 ? 5.850 -15.602 5.099 1.00 97.94 121 ALA A O 1
ATOM 935 N N . THR A 1 122 ? 7.415 -13.986 5.114 1.00 97.38 122 THR A N 1
ATOM 936 C CA . THR A 1 122 ? 8.041 -14.349 6.395 1.00 97.38 122 THR A CA 1
ATOM 937 C C . THR A 1 122 ? 7.665 -13.422 7.549 1.00 97.38 122 THR A C 1
ATOM 939 O O . THR A 1 122 ? 8.086 -13.650 8.683 1.00 97.38 122 THR A O 1
ATOM 942 N N . THR A 1 123 ? 6.859 -12.388 7.292 1.00 97.19 123 THR A N 1
ATOM 943 C CA . THR A 1 123 ? 6.351 -11.501 8.342 1.00 97.19 123 THR A CA 1
ATOM 944 C C . THR A 1 123 ? 5.372 -12.255 9.239 1.00 97.19 123 THR A C 1
ATOM 946 O O . THR A 1 123 ? 4.375 -12.802 8.767 1.00 97.19 123 THR A O 1
ATOM 949 N N . ASP A 1 124 ? 5.617 -12.225 10.549 1.00 96.81 124 ASP A N 1
ATOM 950 C CA . ASP A 1 124 ? 4.661 -12.696 11.551 1.00 96.81 124 ASP A CA 1
ATOM 951 C C . ASP A 1 124 ? 3.815 -11.529 12.078 1.00 96.81 124 ASP A C 1
ATOM 953 O O . ASP A 1 124 ? 4.315 -10.425 12.287 1.00 96.81 124 ASP A O 1
ATOM 957 N N . PHE A 1 125 ? 2.526 -11.768 12.312 1.00 97.69 125 PHE A N 1
ATOM 958 C CA . PHE A 1 125 ? 1.582 -10.736 12.739 1.00 97.69 125 PHE A CA 1
ATOM 959 C C . PHE A 1 125 ? 1.121 -10.961 14.176 1.00 97.69 125 PHE A C 1
ATOM 961 O O . PHE A 1 125 ? 0.589 -12.022 14.526 1.00 97.69 125 PHE A O 1
ATOM 968 N N . ASN A 1 126 ? 1.235 -9.915 14.996 1.00 97.56 126 ASN A N 1
ATOM 969 C CA . ASN A 1 126 ? 0.738 -9.899 16.365 1.00 97.56 126 ASN A CA 1
ATOM 970 C C . ASN A 1 126 ? -0.785 -9.698 16.381 1.00 97.56 126 ASN A C 1
ATOM 972 O O . ASN A 1 126 ? -1.297 -8.592 16.572 1.00 97.56 126 ASN A O 1
ATOM 976 N N . ARG A 1 127 ? -1.512 -10.800 16.176 1.00 96.19 127 ARG A N 1
ATOM 977 C CA . ARG A 1 127 ? -2.980 -10.819 16.074 1.00 96.19 127 ARG A CA 1
ATOM 978 C C . ARG A 1 127 ? -3.670 -10.282 17.323 1.00 96.19 127 ARG A C 1
ATOM 980 O O . ARG A 1 127 ? -4.654 -9.564 17.189 1.00 96.19 127 ARG A O 1
ATOM 987 N N . GLU A 1 128 ? -3.134 -10.561 18.509 1.00 96.19 128 GLU A N 1
ATOM 988 C CA . GLU A 1 128 ? -3.686 -10.050 19.769 1.00 96.19 128 GLU A CA 1
ATOM 989 C C . GLU A 1 128 ? -3.576 -8.526 19.848 1.00 96.19 128 GLU A C 1
ATOM 991 O O . GLU A 1 128 ? -4.562 -7.842 20.129 1.00 96.19 128 GLU A O 1
ATOM 996 N N . LYS A 1 129 ? -2.403 -7.965 19.515 1.00 96.19 129 LYS A N 1
ATOM 997 C CA . LYS A 1 129 ? -2.221 -6.510 19.480 1.00 96.19 129 LYS A CA 1
ATOM 998 C C . LYS A 1 129 ? -3.147 -5.869 18.450 1.00 96.19 129 LYS A C 1
ATOM 1000 O O . LYS A 1 129 ? -3.874 -4.947 18.809 1.00 96.19 129 LYS A O 1
ATOM 1005 N N . MET A 1 130 ? -3.188 -6.393 17.224 1.00 96.12 130 MET A N 1
ATOM 1006 C CA . MET A 1 130 ? -4.079 -5.901 16.166 1.00 96.12 130 MET A CA 1
ATOM 1007 C C . MET A 1 130 ? -5.551 -5.932 16.601 1.00 96.12 130 MET A C 1
ATOM 1009 O O . MET A 1 130 ? -6.257 -4.936 16.458 1.00 96.12 130 MET A O 1
ATOM 1013 N N . LYS A 1 131 ? -6.000 -7.043 17.201 1.00 93.81 131 LYS A N 1
ATOM 1014 C CA . LYS A 1 131 ? -7.367 -7.199 17.709 1.00 93.81 131 LYS A CA 1
ATOM 1015 C C . LYS A 1 131 ? -7.682 -6.190 18.813 1.00 93.81 131 LYS A C 1
ATOM 1017 O O . LYS A 1 131 ? -8.733 -5.560 18.771 1.00 93.81 131 LYS A O 1
ATOM 1022 N N . SER A 1 132 ? -6.767 -6.001 19.764 1.00 92.69 132 SER A N 1
ATOM 1023 C CA . SER A 1 132 ? -6.932 -5.031 20.855 1.00 92.69 132 SER A CA 1
ATOM 1024 C C . SER A 1 132 ? -6.921 -3.572 20.378 1.00 92.69 132 SER A C 1
ATOM 1026 O O . SER A 1 132 ? -7.559 -2.725 20.995 1.00 92.69 132 SER A O 1
ATOM 1028 N N . SER A 1 133 ? -6.226 -3.275 19.274 1.00 93.69 133 SER A N 1
ATOM 1029 C CA . SER A 1 133 ? -6.151 -1.938 18.678 1.00 93.69 133 SER A CA 1
ATOM 1030 C C . SER A 1 133 ? -7.366 -1.593 17.810 1.00 93.69 133 SER A C 1
ATOM 1032 O O . SER A 1 133 ? -7.729 -0.423 17.724 1.00 93.69 133 SER A O 1
ATOM 1034 N N . ALA A 1 134 ? -8.027 -2.580 17.199 1.00 93.06 134 ALA A N 1
ATOM 1035 C CA . ALA A 1 134 ? -9.140 -2.358 16.274 1.00 93.06 134 ALA A CA 1
ATOM 1036 C C . ALA A 1 134 ? -10.331 -1.538 16.835 1.00 93.06 134 ALA A C 1
ATOM 1038 O O . ALA A 1 134 ? -10.811 -0.663 16.112 1.00 93.06 134 ALA A O 1
ATOM 1039 N N . PRO A 1 135 ? -10.815 -1.747 18.081 1.00 90.19 135 PRO A N 1
ATOM 1040 C CA . PRO A 1 135 ? -11.949 -0.989 18.619 1.00 90.19 135 PRO A CA 1
ATOM 1041 C C . PRO A 1 135 ? -11.550 0.366 19.234 1.00 90.19 135 PRO A C 1
ATOM 1043 O O . PRO A 1 135 ? -12.412 1.093 19.729 1.00 90.19 135 PRO A O 1
ATOM 1046 N N . THR A 1 136 ? -10.253 0.696 19.271 1.00 88.88 136 THR A N 1
ATOM 1047 C CA . THR A 1 136 ? -9.767 1.910 19.945 1.00 88.88 136 THR A CA 1
ATOM 1048 C C . THR A 1 136 ? -10.267 3.184 19.261 1.00 88.88 136 THR A C 1
ATOM 1050 O O . THR A 1 136 ? -10.600 3.186 18.077 1.00 88.88 136 THR A O 1
ATOM 1053 N N . GLY A 1 137 ? -10.363 4.277 20.027 1.00 87.56 137 GLY A N 1
ATOM 1054 C CA . GLY A 1 137 ? -10.839 5.565 19.511 1.00 87.56 137 GLY A CA 1
ATOM 1055 C C . GLY A 1 137 ? -12.318 5.569 19.115 1.00 87.56 137 GLY A C 1
ATOM 1056 O O . GLY A 1 137 ? -12.703 6.330 18.235 1.00 87.56 137 GLY A O 1
ATOM 1057 N N . PHE A 1 138 ? -13.131 4.701 19.729 1.00 92.62 138 PHE A N 1
ATOM 1058 C CA . PHE A 1 138 ? -14.558 4.553 19.426 1.00 92.62 138 PHE A CA 1
ATOM 1059 C C . PHE A 1 138 ? -14.841 4.260 17.944 1.00 92.62 138 PHE A C 1
ATOM 1061 O O . PHE A 1 138 ? -15.874 4.664 17.413 1.00 92.62 138 PHE A O 1
ATOM 1068 N N . SER A 1 139 ? -13.956 3.511 17.277 1.00 92.00 139 SER A N 1
ATOM 1069 C CA . SER A 1 139 ? -14.085 3.153 15.855 1.00 92.00 139 SER A CA 1
ATOM 1070 C C . SER A 1 139 ? -15.404 2.438 15.514 1.00 92.00 139 SER A C 1
ATOM 1072 O O . SER A 1 139 ? -15.883 2.521 14.384 1.00 92.00 139 SER A O 1
ATOM 1074 N N . LEU A 1 140 ? -16.031 1.790 16.502 1.00 93.06 140 LEU A N 1
ATOM 1075 C CA . LEU A 1 140 ? -17.330 1.121 16.388 1.00 93.06 140 LEU A CA 1
ATOM 1076 C C . LEU A 1 140 ? -18.542 2.064 16.517 1.00 93.06 140 LEU A C 1
ATOM 1078 O O . LEU A 1 140 ? -19.675 1.606 16.391 1.00 93.06 140 LEU A O 1
ATOM 1082 N N . ALA A 1 141 ? -18.354 3.369 16.738 1.00 94.00 141 ALA A N 1
ATOM 1083 C CA . ALA A 1 141 ? -19.460 4.331 16.806 1.00 94.00 141 ALA A CA 1
ATOM 1084 C C . ALA A 1 141 ? -20.281 4.362 15.506 1.00 94.00 141 ALA A C 1
ATOM 1086 O O . ALA A 1 141 ? -21.499 4.526 15.536 1.00 94.00 141 ALA A O 1
ATOM 1087 N N . THR A 1 142 ? -19.636 4.117 14.364 1.00 92.94 142 THR A N 1
ATOM 1088 C CA . THR A 1 142 ? -20.313 3.988 13.067 1.00 92.94 142 THR A CA 1
ATOM 1089 C C . THR A 1 142 ? -21.322 2.835 13.054 1.00 92.94 142 THR A C 1
ATOM 1091 O O . THR A 1 142 ? -22.364 2.956 12.418 1.00 92.94 142 THR A O 1
ATOM 1094 N N . GLU A 1 143 ? -21.087 1.753 13.807 1.00 93.81 143 GLU A N 1
ATOM 1095 C CA . GLU A 1 143 ? -22.046 0.644 13.910 1.00 93.81 143 GLU A CA 1
ATOM 1096 C C . GLU A 1 143 ? -23.330 1.065 14.641 1.00 93.81 143 GLU A C 1
ATOM 1098 O O . GLU A 1 143 ? -24.409 0.577 14.312 1.00 93.81 143 GLU A O 1
ATOM 1103 N N . VAL A 1 144 ? -23.248 2.019 15.581 1.00 95.00 144 VAL A N 1
ATOM 1104 C CA . VAL A 1 144 ? -24.430 2.620 16.231 1.00 95.00 144 VAL A CA 1
ATOM 1105 C C . VAL A 1 144 ? -25.265 3.385 15.206 1.00 95.00 144 VAL A C 1
ATOM 1107 O O . VAL A 1 144 ? -26.487 3.226 15.151 1.00 95.00 144 VAL A O 1
ATOM 1110 N N . ALA A 1 145 ? -24.609 4.190 14.365 1.00 95.81 145 ALA A N 1
ATOM 1111 C CA . ALA A 1 145 ? -25.288 4.932 13.310 1.00 95.81 145 ALA A CA 1
ATOM 1112 C C . ALA A 1 145 ? -25.929 3.977 12.287 1.00 95.81 145 ALA A C 1
ATOM 1114 O O . ALA A 1 145 ? -27.117 4.101 11.991 1.00 95.81 145 ALA A O 1
ATOM 1115 N N . ASP A 1 146 ? -25.189 2.972 11.812 1.00 94.06 146 ASP A N 1
ATOM 1116 C CA . ASP A 1 146 ? -25.697 1.961 10.876 1.00 94.06 146 ASP A CA 1
ATOM 1117 C C . ASP A 1 146 ? -26.880 1.176 11.463 1.00 94.06 146 ASP A C 1
ATOM 1119 O O . ASP A 1 146 ? -27.861 0.903 10.766 1.00 94.06 146 ASP A O 1
ATOM 1123 N N . TYR A 1 147 ? -26.823 0.834 12.752 1.00 94.56 147 TYR A N 1
ATOM 1124 C CA . TYR A 1 147 ? -27.911 0.166 13.462 1.00 94.56 147 TYR A CA 1
ATOM 1125 C C . TYR A 1 147 ? -29.192 1.007 13.464 1.00 94.56 147 TYR A C 1
ATOM 1127 O O . TYR A 1 147 ? -30.275 0.501 13.157 1.00 94.56 147 TYR A O 1
ATOM 1135 N N . LEU A 1 148 ? -29.077 2.305 13.750 1.00 96.38 148 LEU A N 1
ATOM 1136 C CA . LEU A 1 148 ? -30.211 3.227 13.732 1.00 96.38 148 LEU A CA 1
ATOM 1137 C C . LEU A 1 148 ? -30.763 3.431 12.317 1.00 96.38 148 LEU A C 1
ATOM 1139 O O . LEU A 1 148 ? -31.980 3.402 12.124 1.00 96.38 148 LEU A O 1
ATOM 1143 N N . VAL A 1 149 ? -29.896 3.539 11.309 1.00 96.56 149 VAL A N 1
ATOM 1144 C CA . VAL A 1 149 ? -30.314 3.625 9.900 1.00 96.56 149 VAL A CA 1
ATOM 1145 C C . VAL A 1 149 ? -31.109 2.388 9.482 1.00 96.56 149 VAL A C 1
ATOM 1147 O O . VAL A 1 149 ? -32.154 2.517 8.845 1.00 96.56 149 VAL A O 1
ATOM 1150 N N . ARG A 1 150 ? -30.692 1.183 9.899 1.00 93.88 150 ARG A N 1
ATOM 1151 C CA . ARG A 1 150 ? -31.444 -0.065 9.649 1.00 93.88 150 ARG A CA 1
ATOM 1152 C C . ARG A 1 150 ? -32.823 -0.082 10.311 1.00 93.88 150 ARG A C 1
ATOM 1154 O O . ARG A 1 150 ? -33.705 -0.805 9.856 1.00 93.88 150 ARG A O 1
ATOM 1161 N N . LYS A 1 151 ? -33.029 0.733 11.346 1.00 95.25 151 LYS A N 1
ATOM 1162 C CA . LYS A 1 151 ? -34.331 0.967 11.986 1.00 95.25 151 LYS A CA 1
ATOM 1163 C C . LYS A 1 151 ? -35.126 2.117 11.367 1.00 95.25 151 LYS A C 1
ATOM 1165 O O . LYS A 1 151 ? -36.119 2.546 11.948 1.00 95.25 151 LYS A O 1
ATOM 1170 N N . ASN A 1 152 ? -34.738 2.577 10.178 1.00 96.62 152 ASN A N 1
ATOM 1171 C CA . ASN A 1 152 ? -35.345 3.698 9.458 1.00 96.62 152 ASN A CA 1
ATOM 1172 C C . ASN A 1 152 ? -35.175 5.061 10.151 1.00 96.62 152 ASN A C 1
ATOM 1174 O O . ASN A 1 152 ? -35.945 5.984 9.888 1.00 96.62 152 ASN A O 1
ATOM 1178 N N . VAL A 1 153 ? -34.161 5.218 11.009 1.00 97.44 153 VAL A N 1
ATOM 1179 C CA . VAL A 1 153 ? -33.775 6.536 11.529 1.00 97.44 153 VAL A CA 1
ATOM 1180 C C . VAL A 1 153 ? -32.985 7.280 10.443 1.00 97.44 153 VAL A C 1
ATOM 1182 O O . VAL A 1 153 ? -32.046 6.708 9.882 1.00 97.44 153 VAL A O 1
ATOM 1185 N N . PRO A 1 154 ? -33.318 8.544 10.121 1.00 97.75 154 PRO A N 1
ATOM 1186 C CA . PRO A 1 154 ? -32.543 9.335 9.169 1.00 97.75 154 PRO A CA 1
ATOM 1187 C C . PRO A 1 154 ? -31.066 9.414 9.570 1.00 97.75 154 PRO A C 1
ATOM 1189 O O . PRO A 1 154 ? -30.756 9.660 10.734 1.00 97.75 154 PRO A O 1
ATOM 1192 N N . PHE A 1 155 ? -30.152 9.273 8.604 1.00 97.25 155 PHE A N 1
ATOM 1193 C CA . PHE A 1 155 ? -28.708 9.201 8.877 1.00 97.25 155 PHE A CA 1
ATOM 1194 C C . PHE A 1 155 ? -28.187 10.363 9.736 1.00 97.25 155 PHE A C 1
ATOM 1196 O O . PHE A 1 155 ? -27.379 10.140 10.628 1.00 97.25 155 PHE A O 1
ATOM 1203 N N . ALA A 1 156 ? -28.684 11.586 9.526 1.00 97.25 156 ALA A N 1
ATOM 1204 C CA . ALA A 1 156 ? -28.294 12.742 10.336 1.00 97.25 156 ALA A CA 1
ATOM 1205 C C . ALA A 1 156 ? -28.593 12.540 11.835 1.00 97.25 156 ALA A C 1
ATOM 1207 O O . ALA A 1 156 ? -27.732 12.800 12.668 1.00 97.25 156 ALA A O 1
ATOM 1208 N N . GLN A 1 157 ? -29.775 12.008 12.165 1.00 97.56 157 GLN A N 1
ATOM 1209 C CA . GLN A 1 157 ? -30.174 11.713 13.545 1.00 97.56 157 GLN A CA 1
ATOM 1210 C C . GLN A 1 157 ? -29.413 10.503 14.099 1.00 97.56 157 GLN A C 1
ATOM 1212 O O . GLN A 1 157 ? -29.002 10.499 15.255 1.00 97.56 157 GLN A O 1
ATOM 1217 N N . ALA A 1 158 ? -29.176 9.486 13.265 1.00 97.56 158 ALA A N 1
ATOM 1218 C CA . ALA A 1 158 ? -28.382 8.320 13.638 1.00 97.56 158 ALA A CA 1
ATOM 1219 C C . ALA A 1 158 ? -26.927 8.691 13.976 1.00 97.56 158 ALA A C 1
ATOM 1221 O O . ALA A 1 158 ? -26.374 8.216 14.967 1.00 97.56 158 ALA A O 1
ATOM 1222 N N . HIS A 1 159 ? -26.322 9.570 13.177 1.00 97.38 159 HIS A N 1
ATOM 1223 C CA . HIS A 1 159 ? -24.977 10.090 13.393 1.00 97.38 159 HIS A CA 1
ATOM 1224 C C . HIS A 1 159 ? -24.904 10.981 14.642 1.00 97.38 159 HIS A C 1
ATOM 1226 O O . HIS A 1 159 ? -23.958 10.869 15.419 1.00 97.38 159 HIS A O 1
ATOM 1232 N N . GLU A 1 160 ? -25.908 11.832 14.874 1.00 97.69 160 GLU A N 1
ATOM 1233 C CA . GLU A 1 160 ? -26.012 12.632 16.101 1.00 97.69 160 GLU A CA 1
ATOM 1234 C C . GLU A 1 160 ? -26.110 11.743 17.351 1.00 97.69 160 GLU A C 1
ATOM 1236 O O . GLU A 1 160 ? -25.367 11.948 18.311 1.00 97.69 160 GLU A O 1
ATOM 1241 N N . ALA A 1 161 ? -26.943 10.699 17.312 1.00 97.06 161 ALA A N 1
ATOM 1242 C CA . ALA A 1 161 ? -27.063 9.727 18.396 1.00 97.06 161 ALA A CA 1
ATOM 1243 C C . ALA A 1 161 ? -25.749 8.964 18.645 1.00 97.06 161 ALA A C 1
ATOM 1245 O O . ALA A 1 161 ? -25.330 8.823 19.792 1.00 97.06 161 ALA A O 1
ATOM 1246 N N . ALA A 1 162 ? -25.055 8.525 17.589 1.00 97.00 162 ALA A N 1
ATOM 1247 C CA . ALA A 1 162 ? -23.739 7.897 17.717 1.00 97.00 162 ALA A CA 1
ATOM 1248 C C . ALA A 1 162 ? -22.710 8.849 18.357 1.00 97.00 162 ALA A C 1
ATOM 1250 O O . ALA A 1 162 ? -21.975 8.446 19.259 1.00 97.00 162 ALA A O 1
ATOM 1251 N N . GLY A 1 163 ? -22.703 10.126 17.958 1.00 96.88 163 GLY A N 1
ATOM 1252 C CA . GLY A 1 163 ? -21.867 11.161 18.572 1.00 96.88 163 GLY A CA 1
ATOM 1253 C C . GLY A 1 163 ? -22.190 11.386 20.053 1.00 96.88 163 GLY A C 1
ATOM 1254 O O . GLY A 1 163 ? -21.278 11.493 20.872 1.00 96.88 163 GLY A O 1
ATOM 1255 N N . ALA A 1 164 ? -23.472 11.381 20.424 1.00 97.25 164 ALA A N 1
ATOM 1256 C CA . ALA A 1 164 ? -23.902 11.477 21.817 1.00 97.25 164 ALA A CA 1
ATOM 1257 C C . ALA A 1 164 ? -23.468 10.256 22.652 1.00 97.25 164 ALA A C 1
ATOM 1259 O O . ALA A 1 164 ? -23.041 10.424 23.796 1.00 97.25 164 ALA A O 1
ATOM 1260 N N . CYS A 1 165 ? -23.501 9.043 22.081 1.00 95.88 165 CYS A N 1
ATOM 1261 C CA . CYS A 1 165 ? -22.949 7.847 22.726 1.00 95.88 165 CYS A CA 1
ATOM 1262 C C . CYS A 1 165 ? -21.450 8.004 23.005 1.00 95.88 165 CYS A C 1
ATOM 1264 O O . CYS A 1 165 ? -21.012 7.717 24.119 1.00 95.88 165 CYS A O 1
ATOM 1266 N N . VAL A 1 166 ? -20.677 8.487 22.027 1.00 96.69 166 VAL A N 1
ATOM 1267 C CA . VAL A 1 166 ? -19.232 8.723 22.180 1.00 96.69 166 VAL A CA 1
ATOM 1268 C C . VAL A 1 166 ? -18.956 9.779 23.248 1.00 96.69 166 VAL A C 1
ATOM 1270 O O . VAL A 1 166 ? -18.189 9.517 24.170 1.00 96.69 166 VAL A O 1
ATOM 1273 N N . ALA A 1 167 ? -19.634 10.927 23.199 1.00 96.69 167 ALA A N 1
ATOM 1274 C CA . ALA A 1 167 ? -19.452 11.996 24.181 1.00 96.69 167 ALA A CA 1
ATOM 1275 C C . ALA A 1 167 ? -19.773 11.536 25.616 1.00 96.69 167 ALA A C 1
ATOM 1277 O O . ALA A 1 167 ? -19.095 11.916 26.575 1.00 96.69 167 ALA A O 1
ATOM 1278 N N . LEU A 1 168 ? -20.798 10.691 25.779 1.00 96.00 168 LEU A N 1
ATOM 1279 C CA . LEU A 1 168 ? -21.118 10.089 27.071 1.00 96.00 168 LEU A CA 1
ATOM 1280 C C . LEU A 1 168 ? -20.023 9.115 27.528 1.00 96.00 168 LEU A C 1
ATOM 1282 O O . LEU A 1 168 ? -19.616 9.169 28.688 1.00 96.00 168 LEU A O 1
ATOM 1286 N N . CYS A 1 169 ? -19.519 8.274 26.624 1.00 95.19 169 CYS A N 1
ATOM 1287 C CA . CYS A 1 169 ? -18.423 7.347 26.902 1.00 95.19 169 CYS A CA 1
ATOM 1288 C C . CYS A 1 169 ? -17.143 8.072 27.337 1.00 95.19 169 CYS A C 1
ATOM 1290 O O . CYS A 1 169 ? -16.528 7.684 28.328 1.00 95.19 169 CYS A O 1
ATOM 1292 N N . GLU A 1 170 ? -16.776 9.161 26.658 1.00 94.44 170 GLU A N 1
ATOM 1293 C CA . GLU A 1 170 ? -15.624 9.997 27.019 1.00 94.44 170 GLU A CA 1
ATOM 1294 C C . GLU A 1 170 ? -15.782 10.618 28.408 1.00 94.44 170 GLU A C 1
ATOM 1296 O O . GLU A 1 170 ? -14.854 10.598 29.216 1.00 94.44 170 GLU A O 1
ATOM 1301 N N . LYS A 1 171 ? -16.976 11.134 28.721 1.00 95.06 171 LYS A N 1
ATOM 1302 C CA . LYS A 1 171 ? -17.263 11.742 30.025 1.00 95.06 171 LYS A CA 1
ATOM 1303 C C . LYS A 1 171 ? -17.268 10.721 31.165 1.00 95.06 171 LYS A C 1
ATOM 1305 O O . LYS A 1 171 ? -16.927 11.064 32.296 1.00 95.06 171 LYS A O 1
ATOM 1310 N N . SER A 1 172 ? -17.710 9.498 30.888 1.00 92.75 172 SER A N 1
ATOM 1311 C CA . SER A 1 172 ? -17.855 8.424 31.876 1.00 92.75 172 SER A CA 1
ATOM 1312 C C . SER A 1 172 ? -16.683 7.441 31.898 1.00 92.75 172 SER A C 1
ATOM 1314 O O . SER A 1 172 ? -16.708 6.513 32.703 1.00 92.75 172 SER A O 1
ATOM 1316 N N . SER A 1 173 ? -15.660 7.652 31.064 1.00 91.44 173 SER A N 1
ATOM 1317 C CA . SER A 1 173 ? -14.502 6.763 30.908 1.00 91.44 173 SER A CA 1
ATOM 1318 C C . SER A 1 173 ? -14.896 5.297 30.681 1.00 91.44 173 SER A C 1
ATOM 1320 O O . SER A 1 173 ? -14.317 4.398 31.291 1.00 91.44 173 SER A O 1
ATOM 1322 N N . CYS A 1 174 ? -15.884 5.059 29.815 1.00 91.62 174 CYS A N 1
ATOM 1323 C CA . CYS A 1 174 ? -16.352 3.722 29.441 1.00 91.62 174 CYS A CA 1
ATOM 1324 C C . CYS A 1 174 ? -16.329 3.515 27.917 1.00 91.62 174 CYS A C 1
ATOM 1326 O O . CYS A 1 174 ? -16.081 4.440 27.147 1.00 91.62 174 CYS A O 1
ATOM 1328 N N . GLN A 1 175 ? -16.541 2.281 27.472 1.00 91.06 175 GLN A N 1
ATOM 1329 C CA . GLN A 1 175 ? -16.653 1.890 26.070 1.00 91.06 175 GLN A CA 1
ATOM 1330 C C . GLN A 1 175 ? -18.117 1.857 25.615 1.00 91.06 175 GLN A C 1
ATOM 1332 O O . GLN A 1 175 ? -19.035 1.707 26.419 1.00 91.06 175 GLN A O 1
ATOM 1337 N N . LEU A 1 176 ? -18.348 1.906 24.298 1.00 91.81 176 LEU A N 1
ATOM 1338 C CA . LEU A 1 176 ? -19.704 1.902 23.720 1.00 91.81 176 LEU A CA 1
ATOM 1339 C C . LEU A 1 176 ? -20.556 0.709 24.181 1.00 91.81 176 LEU A C 1
ATOM 1341 O O . LEU A 1 176 ? -21.750 0.862 24.425 1.00 91.81 176 LEU A O 1
ATOM 1345 N N . HIS A 1 177 ? -19.952 -0.474 24.324 1.00 88.50 177 HIS A N 1
ATOM 1346 C CA . HIS A 1 177 ? -20.655 -1.680 24.772 1.00 88.50 177 HIS A CA 1
ATOM 1347 C C . HIS A 1 177 ? -20.994 -1.667 26.276 1.00 88.50 177 HIS A C 1
ATOM 1349 O O . HIS A 1 177 ? -21.835 -2.452 26.713 1.00 88.50 177 HIS A O 1
ATOM 1355 N N . GLU A 1 178 ? -20.375 -0.774 27.055 1.00 91.69 178 GLU A N 1
ATOM 1356 C CA . GLU A 1 178 ? -20.567 -0.627 28.504 1.00 91.69 178 GLU A CA 1
ATOM 1357 C C . GLU A 1 178 ? -21.663 0.390 28.864 1.00 91.69 178 GLU A C 1
ATOM 1359 O O . GLU A 1 178 ? -22.086 0.447 30.020 1.00 91.69 178 GLU A O 1
ATOM 1364 N N . LEU A 1 179 ? -22.156 1.180 27.900 1.00 93.25 179 LEU A N 1
ATOM 1365 C CA . LEU A 1 179 ? -23.321 2.045 28.110 1.00 93.25 179 LEU A CA 1
ATOM 1366 C C . LEU A 1 179 ? -24.507 1.204 28.579 1.00 93.25 179 LEU A C 1
ATOM 1368 O O . LEU A 1 179 ? -24.773 0.150 28.013 1.00 93.25 179 LEU A O 1
ATOM 1372 N N . THR A 1 180 ? -25.235 1.657 29.596 1.00 95.06 180 THR A N 1
ATOM 1373 C CA . THR A 1 180 ? -26.423 0.964 30.122 1.00 95.06 180 THR A CA 1
ATOM 1374 C C . THR A 1 180 ? -27.634 1.133 29.204 1.00 95.06 180 THR A C 1
ATOM 1376 O O . THR A 1 180 ? -27.720 2.092 28.440 1.00 95.06 180 THR A O 1
ATOM 1379 N N . ASP A 1 181 ? -28.624 0.244 29.318 1.00 94.75 181 ASP A N 1
ATOM 1380 C CA . ASP A 1 181 ? -29.868 0.329 28.530 1.00 94.75 181 ASP A CA 1
ATOM 1381 C C . ASP A 1 181 ? -30.596 1.659 28.742 1.00 94.75 181 ASP A C 1
ATOM 1383 O O . ASP A 1 181 ? -31.138 2.240 27.806 1.00 94.75 181 ASP A O 1
ATOM 1387 N N . LYS A 1 182 ? -30.552 2.174 29.976 1.00 95.00 182 LYS A N 1
ATOM 1388 C CA . LYS A 1 182 ? -31.121 3.476 30.316 1.00 95.00 182 LYS A CA 1
ATOM 1389 C C . LYS A 1 182 ? -30.402 4.609 29.580 1.00 95.00 182 LYS A C 1
ATOM 1391 O O . LYS A 1 182 ? -31.068 5.454 28.998 1.00 95.00 182 LYS A O 1
ATOM 1396 N N . GLN A 1 183 ? -29.069 4.606 29.572 1.00 95.31 183 GLN A N 1
ATOM 1397 C CA . GLN A 1 183 ? -28.275 5.618 28.864 1.00 95.31 183 GLN A CA 1
ATOM 1398 C C . GLN A 1 183 ? -28.502 5.569 27.348 1.00 95.31 183 GLN A C 1
ATOM 1400 O O . GLN A 1 183 ? -28.633 6.611 26.715 1.00 95.31 183 GLN A O 1
ATOM 1405 N N . LEU A 1 184 ? -28.583 4.368 26.768 1.00 95.00 184 LEU A N 1
ATOM 1406 C CA . LEU A 1 184 ? -28.879 4.184 25.346 1.00 95.00 184 LEU A CA 1
ATOM 1407 C C . LEU A 1 184 ? -30.269 4.733 24.986 1.00 95.00 184 LEU A C 1
ATOM 1409 O O . LEU A 1 184 ? -30.393 5.515 24.044 1.00 95.00 184 LEU A O 1
ATOM 1413 N N . ALA A 1 185 ? -31.290 4.398 25.780 1.00 94.44 185 ALA A N 1
ATOM 1414 C CA . ALA A 1 185 ? -32.656 4.878 25.577 1.00 94.44 185 ALA A CA 1
ATOM 1415 C C . ALA A 1 185 ? -32.805 6.397 25.787 1.00 94.44 185 ALA A C 1
ATOM 1417 O O . ALA A 1 185 ? -33.614 7.026 25.105 1.00 94.44 185 ALA A O 1
ATOM 1418 N N . GLU A 1 186 ? -32.029 6.991 26.704 1.00 96.00 186 GLU A N 1
ATOM 1419 C CA . GLU A 1 186 ? -31.969 8.447 26.915 1.00 96.00 186 GLU A CA 1
ATOM 1420 C C . GLU A 1 186 ? -31.372 9.186 25.708 1.00 96.00 186 GLU A C 1
ATOM 1422 O O . GLU A 1 186 ? -31.792 10.306 25.420 1.00 96.00 186 GLU A O 1
ATOM 1427 N N . ILE A 1 187 ? -30.426 8.568 24.992 1.00 96.31 187 ILE A N 1
ATOM 1428 C CA . ILE A 1 187 ? -29.824 9.145 23.783 1.00 96.31 187 ILE A CA 1
ATOM 1429 C C . ILE A 1 187 ? -30.782 9.047 22.596 1.00 96.31 187 ILE A C 1
ATOM 1431 O O . ILE A 1 187 ? -31.002 10.035 21.898 1.00 96.31 187 ILE A O 1
ATOM 1435 N N . HIS A 1 188 ? -31.343 7.863 22.340 1.00 96.31 188 HIS A N 1
ATOM 1436 C CA . HIS A 1 188 ? -32.311 7.686 21.263 1.00 96.31 188 HIS A CA 1
ATOM 1437 C C . HIS A 1 188 ? -33.244 6.495 21.541 1.00 96.31 188 HIS A C 1
ATOM 1439 O O . HIS A 1 188 ? -32.764 5.394 21.809 1.00 96.31 188 HIS A O 1
ATOM 1445 N N . PRO A 1 189 ? -34.576 6.635 21.381 1.00 94.69 189 PRO A N 1
ATOM 1446 C CA . PRO A 1 189 ? -35.541 5.588 21.741 1.00 94.69 189 PRO A CA 1
ATOM 1447 C C . PRO A 1 189 ? -35.391 4.289 20.933 1.00 94.69 189 PRO A C 1
ATOM 1449 O O . PRO A 1 189 ? -35.828 3.230 21.369 1.00 94.69 189 PRO A O 1
ATOM 1452 N N . SER A 1 190 ? -34.785 4.353 19.744 1.00 95.38 190 SER A N 1
ATOM 1453 C CA . SER A 1 190 ? -34.504 3.173 18.910 1.00 95.38 190 SER A CA 1
ATOM 1454 C C . SER A 1 190 ? -33.203 2.436 19.266 1.00 95.38 190 SER A C 1
ATOM 1456 O O . SER A 1 190 ? -32.945 1.393 18.659 1.00 95.38 190 SER A O 1
ATOM 1458 N N . LEU A 1 191 ? -32.395 2.935 20.211 1.00 94.94 191 LEU A N 1
ATOM 1459 C CA . LEU A 1 191 ? -31.225 2.229 20.749 1.00 94.94 191 LEU A CA 1
ATOM 1460 C C . LEU A 1 191 ? -31.662 1.265 21.855 1.00 94.94 191 LEU A C 1
ATOM 1462 O O . LEU A 1 191 ? -31.637 1.592 23.038 1.00 94.94 191 LEU A O 1
ATOM 1466 N N . ASP A 1 192 ? -32.075 0.068 21.452 1.00 93.06 192 ASP A N 1
ATOM 1467 C CA . ASP A 1 192 ? -32.379 -1.010 22.392 1.00 93.06 192 ASP A CA 1
ATOM 1468 C C . ASP A 1 192 ? -31.126 -1.862 22.686 1.00 93.06 192 ASP A C 1
ATOM 1470 O O . ASP A 1 192 ? -30.091 -1.688 22.028 1.00 93.06 192 ASP A O 1
ATOM 1474 N N . PRO A 1 193 ? -31.182 -2.783 23.670 1.00 91.44 193 PRO A N 1
ATOM 1475 C CA . PRO A 1 193 ? -30.017 -3.554 24.092 1.00 91.44 193 PRO A CA 1
ATOM 1476 C C . PRO A 1 193 ? -29.331 -4.357 22.978 1.00 91.44 193 PRO A C 1
ATOM 1478 O O . PRO A 1 193 ? -28.139 -4.649 23.106 1.00 91.44 193 PRO A O 1
ATOM 1481 N N . SER A 1 194 ? -30.038 -4.676 21.885 1.00 91.06 194 SER A N 1
ATOM 1482 C CA . SER A 1 194 ? -29.511 -5.434 20.748 1.00 91.06 194 SER A CA 1
ATOM 1483 C C . SER A 1 194 ? -28.475 -4.659 19.932 1.00 91.06 194 SER A C 1
ATOM 1485 O O . SER A 1 194 ? -27.735 -5.271 19.165 1.00 91.06 194 SER A O 1
ATOM 1487 N N . VAL A 1 195 ? -28.339 -3.337 20.119 1.00 91.12 195 VAL A N 1
ATOM 1488 C CA . VAL A 1 195 ? -27.232 -2.572 19.515 1.00 91.12 195 VAL A CA 1
ATOM 1489 C C . VAL A 1 195 ? -25.872 -3.160 19.906 1.00 91.12 195 VAL A C 1
ATOM 1491 O O . VAL A 1 195 ? -24.935 -3.139 19.116 1.00 91.12 195 VAL A O 1
ATOM 1494 N N . ARG A 1 196 ? -25.755 -3.777 21.090 1.00 90.00 196 ARG A N 1
ATOM 1495 C CA . ARG A 1 196 ? -24.501 -4.397 21.544 1.00 90.00 196 ARG A CA 1
ATOM 1496 C C . ARG A 1 196 ? -24.068 -5.591 20.701 1.00 90.00 196 ARG A C 1
ATOM 1498 O O . ARG A 1 196 ? -22.878 -5.884 20.664 1.00 90.00 196 ARG A O 1
ATOM 1505 N N . GLU A 1 197 ? -24.987 -6.233 19.983 1.00 86.06 197 GLU A N 1
ATOM 1506 C CA . GLU A 1 197 ? -24.659 -7.335 19.070 1.00 86.06 197 GLU A CA 1
ATOM 1507 C C . GLU A 1 197 ? -23.786 -6.862 17.897 1.00 86.06 197 GLU A C 1
ATOM 1509 O O . GLU A 1 197 ? -22.962 -7.625 17.392 1.00 86.06 197 GLU A O 1
ATOM 1514 N N . VAL A 1 198 ? -23.915 -5.590 17.495 1.00 86.31 198 VAL A N 1
ATOM 1515 C CA . VAL A 1 198 ? -23.104 -4.988 16.424 1.00 86.31 198 VAL A CA 1
ATOM 1516 C C . VAL A 1 198 ? -21.880 -4.228 16.944 1.00 86.31 198 VAL A C 1
ATOM 1518 O O . VAL A 1 198 ? -20.999 -3.888 16.162 1.00 86.31 198 VAL A O 1
ATOM 1521 N N . LEU A 1 199 ? -21.761 -4.022 18.261 1.00 90.06 199 LEU A N 1
ATOM 1522 C CA . LEU A 1 199 ? -20.621 -3.350 18.906 1.00 90.06 199 LEU A CA 1
ATOM 1523 C C . LEU A 1 199 ? -19.452 -4.305 19.184 1.00 90.06 199 LEU A C 1
ATOM 1525 O O . LEU A 1 199 ? -18.823 -4.261 20.241 1.00 90.06 199 LEU A O 1
ATOM 1529 N N . SER A 1 200 ? -19.144 -5.157 18.210 1.00 90.00 200 SER A N 1
ATOM 1530 C CA . SER A 1 200 ? -17.956 -6.009 18.202 1.00 90.00 200 SER A CA 1
ATOM 1531 C C . SER A 1 200 ? -17.173 -5.797 16.911 1.00 90.00 200 SER A C 1
ATOM 1533 O O . SER A 1 200 ? -17.749 -5.516 15.861 1.00 90.00 200 SER A O 1
ATOM 1535 N N . VAL A 1 201 ? -15.850 -5.955 16.974 1.00 91.19 201 VAL A N 1
ATOM 1536 C CA . VAL A 1 201 ? -14.984 -5.851 15.788 1.00 91.19 201 VAL A CA 1
ATOM 1537 C C . VAL A 1 201 ? -15.364 -6.921 14.765 1.00 91.19 201 VAL A C 1
ATOM 1539 O O . VAL A 1 201 ? -15.476 -6.641 13.574 1.00 91.19 201 VAL A O 1
ATOM 1542 N N . GLU A 1 202 ? -15.620 -8.142 15.230 1.00 91.19 202 GLU A N 1
ATOM 1543 C CA . GLU A 1 202 ? -16.053 -9.258 14.397 1.00 91.19 202 GLU A CA 1
ATOM 1544 C C . GLU A 1 202 ? -17.401 -8.975 13.722 1.00 91.19 202 GLU A C 1
ATOM 1546 O O . GLU A 1 202 ? -17.538 -9.213 12.521 1.00 91.19 202 GLU A O 1
ATOM 1551 N N . GLY A 1 203 ? -18.372 -8.427 14.461 1.00 88.88 203 GLY A N 1
ATOM 1552 C CA . GLY A 1 203 ? -19.676 -8.035 13.925 1.00 88.88 203 GLY A CA 1
ATOM 1553 C C . GLY A 1 203 ? -19.571 -6.915 12.890 1.00 88.88 203 GLY A C 1
ATOM 1554 O O . GLY A 1 203 ? -20.145 -7.031 11.805 1.00 88.88 203 GLY A O 1
ATOM 1555 N N . ALA A 1 204 ? -18.777 -5.880 13.180 1.00 91.31 204 ALA A N 1
ATOM 1556 C CA . ALA A 1 204 ? -18.520 -4.767 12.269 1.00 91.31 204 ALA A CA 1
ATOM 1557 C C . ALA A 1 204 ? -17.916 -5.253 10.945 1.00 91.31 204 ALA A C 1
ATOM 1559 O O . ALA A 1 204 ? -18.431 -4.930 9.877 1.00 91.31 204 ALA A O 1
ATOM 1560 N N . ILE A 1 205 ? -16.883 -6.103 11.002 1.00 93.69 205 ILE A N 1
ATOM 1561 C CA . ILE A 1 205 ? -16.250 -6.693 9.813 1.00 93.69 205 ILE A CA 1
ATOM 1562 C C . ILE A 1 205 ? -17.246 -7.578 9.053 1.00 93.69 205 ILE A C 1
ATOM 1564 O O . ILE A 1 205 ? -17.399 -7.438 7.839 1.00 93.69 205 ILE A O 1
ATOM 1568 N N . ALA A 1 206 ? -17.963 -8.463 9.751 1.00 92.12 206 ALA A N 1
ATOM 1569 C CA . ALA A 1 206 ? -18.928 -9.372 9.135 1.00 92.12 206 ALA A CA 1
ATOM 1570 C C . ALA A 1 206 ? -20.100 -8.640 8.459 1.00 92.12 206 ALA A C 1
ATOM 1572 O O . ALA A 1 206 ? -20.684 -9.173 7.515 1.00 92.12 206 ALA A O 1
ATOM 1573 N N . SER A 1 207 ? -20.432 -7.419 8.896 1.00 90.19 207 SER A N 1
ATOM 1574 C CA . SER A 1 207 ? -21.528 -6.629 8.328 1.00 90.19 207 SER A CA 1
ATOM 1575 C C . SER A 1 207 ? -21.204 -6.037 6.948 1.00 90.19 207 SER A C 1
ATOM 1577 O O . SER A 1 207 ? -22.125 -5.772 6.166 1.00 90.19 207 SER A O 1
ATOM 1579 N N . ARG A 1 208 ? -19.916 -5.864 6.609 1.00 93.31 208 ARG A N 1
ATOM 1580 C CA . ARG A 1 208 ? -19.438 -5.249 5.354 1.00 93.31 208 ARG A CA 1
ATOM 1581 C C . ARG A 1 208 ? -19.478 -6.239 4.184 1.00 93.31 208 ARG A C 1
ATOM 1583 O O . ARG A 1 208 ? -18.452 -6.648 3.648 1.00 93.31 208 ARG A O 1
ATOM 1590 N N . THR A 1 209 ? -20.690 -6.643 3.809 1.00 94.06 209 THR A N 1
ATOM 1591 C CA . THR A 1 209 ? -20.967 -7.713 2.830 1.00 94.06 209 THR A CA 1
ATOM 1592 C C . THR A 1 209 ? -21.098 -7.245 1.379 1.00 94.06 209 THR A C 1
ATOM 1594 O O . THR A 1 209 ? -21.318 -8.072 0.494 1.00 94.06 209 THR A O 1
ATOM 1597 N N . THR A 1 210 ? -20.962 -5.946 1.110 1.00 94.06 210 THR A N 1
ATOM 1598 C CA . THR A 1 210 ? -20.947 -5.401 -0.253 1.00 94.06 210 THR A CA 1
ATOM 1599 C C . THR A 1 210 ? -19.704 -5.856 -1.020 1.00 94.06 210 THR A C 1
ATOM 1601 O O . THR A 1 210 ? -18.699 -6.240 -0.425 1.00 94.06 210 THR A O 1
ATOM 1604 N N . VAL A 1 211 ? -19.763 -5.817 -2.355 1.00 94.25 211 VAL A N 1
ATOM 1605 C CA . VAL A 1 211 ? -18.620 -6.175 -3.212 1.00 94.25 211 VAL A CA 1
ATOM 1606 C C . VAL A 1 211 ? -17.410 -5.310 -2.854 1.00 94.25 211 VAL A C 1
ATOM 1608 O O . VAL A 1 211 ? -17.500 -4.084 -2.865 1.00 94.25 211 VAL A O 1
ATOM 1611 N N . GLY A 1 212 ? -16.287 -5.958 -2.536 1.00 93.25 212 GLY A N 1
ATOM 1612 C CA . GLY A 1 212 ? -15.062 -5.291 -2.079 1.00 93.25 212 GLY A CA 1
ATOM 1613 C C . GLY A 1 212 ? -15.050 -4.915 -0.592 1.00 93.25 212 GLY A C 1
ATOM 1614 O O . GLY A 1 212 ? -14.106 -4.273 -0.140 1.00 93.25 212 GLY A O 1
ATOM 1615 N N . GLY A 1 213 ? -16.078 -5.297 0.168 1.00 96.12 213 GLY A N 1
ATOM 1616 C CA . GLY A 1 213 ? -16.132 -5.128 1.616 1.00 96.12 213 GLY A CA 1
ATOM 1617 C C . GLY A 1 213 ? -15.190 -6.069 2.373 1.00 96.12 213 GLY A C 1
ATOM 1618 O O . GLY A 1 213 ? -14.603 -6.994 1.812 1.00 96.12 213 GLY A O 1
ATOM 1619 N N . THR A 1 214 ? -15.056 -5.837 3.678 1.00 96.56 214 THR A N 1
ATOM 1620 C CA . THR A 1 214 ? -14.112 -6.554 4.552 1.00 96.56 214 THR A CA 1
ATOM 1621 C C . THR A 1 214 ? -14.681 -7.830 5.174 1.00 96.56 214 THR A C 1
ATOM 1623 O O . THR A 1 214 ? -13.956 -8.526 5.886 1.00 96.56 214 THR A O 1
ATOM 1626 N N . ALA A 1 215 ? -15.946 -8.179 4.906 1.00 96.69 215 ALA A N 1
ATOM 1627 C CA . ALA A 1 215 ? -16.533 -9.411 5.425 1.00 96.69 215 ALA A CA 1
ATOM 1628 C C . ALA A 1 215 ? -15.740 -10.651 4.960 1.00 96.69 215 ALA A C 1
ATOM 1630 O O . ALA A 1 215 ? -15.301 -10.695 3.806 1.00 96.69 215 ALA A O 1
ATOM 1631 N N . PRO A 1 216 ? -15.608 -11.706 5.791 1.00 96.81 216 PRO A N 1
ATOM 1632 C CA . PRO A 1 216 ? -14.811 -12.885 5.440 1.00 96.81 216 PRO A CA 1
ATOM 1633 C C . PRO A 1 216 ? -15.200 -13.525 4.102 1.00 96.81 216 PRO A C 1
ATOM 1635 O O . PRO A 1 216 ? -14.334 -13.934 3.332 1.00 96.81 216 PRO A O 1
ATOM 1638 N N . SER A 1 217 ? -16.497 -13.566 3.787 1.00 96.50 217 SER A N 1
ATOM 1639 C CA . SER A 1 217 ? -16.997 -14.073 2.504 1.00 96.50 217 SER A CA 1
ATOM 1640 C C . SER A 1 217 ? -16.535 -13.231 1.310 1.00 96.50 217 SER A C 1
ATOM 1642 O O . SER A 1 217 ? -16.193 -13.793 0.271 1.00 96.50 217 SER A O 1
ATOM 1644 N N . GLN A 1 218 ? -16.476 -11.904 1.459 1.00 97.50 218 GLN A N 1
ATOM 1645 C CA . GLN A 1 218 ? -16.015 -10.980 0.419 1.00 97.50 218 GLN A CA 1
ATOM 1646 C C . GLN A 1 218 ? -14.504 -11.078 0.210 1.00 97.50 218 GLN A C 1
ATOM 1648 O O . GLN A 1 218 ? -14.047 -11.153 -0.930 1.00 97.50 218 GLN A O 1
ATOM 1653 N N . VAL A 1 219 ? -13.729 -11.176 1.293 1.00 97.81 219 VAL A N 1
ATOM 1654 C CA . VAL A 1 219 ? -12.270 -11.350 1.216 1.00 97.81 219 VAL A CA 1
ATOM 1655 C C . VAL A 1 219 ? -11.909 -12.678 0.545 1.00 97.81 219 VAL A C 1
ATOM 1657 O O . VAL A 1 219 ? -11.069 -12.704 -0.353 1.00 97.81 219 VAL A O 1
ATOM 1660 N N . LEU A 1 220 ? -12.578 -13.782 0.901 1.00 97.44 220 LEU A N 1
ATOM 1661 C CA . LEU A 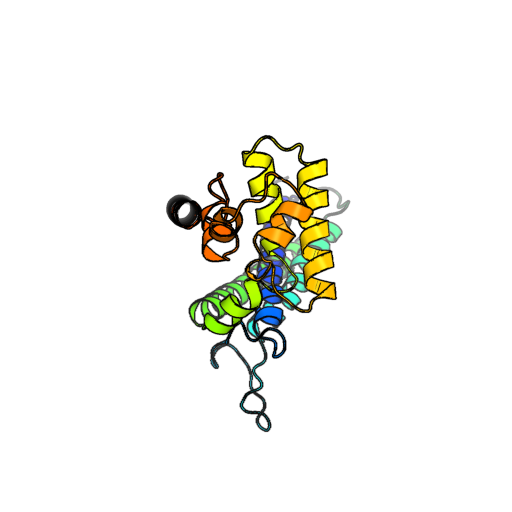1 220 ? -12.364 -15.081 0.248 1.00 97.44 220 LEU A CA 1
ATOM 1662 C C . LEU A 1 220 ? -12.707 -15.042 -1.248 1.00 97.44 220 LEU A C 1
ATOM 1664 O O . LEU A 1 220 ? -11.962 -15.586 -2.066 1.00 97.44 220 LEU A O 1
ATOM 1668 N N . ALA A 1 221 ? -13.799 -14.367 -1.618 1.00 96.94 221 ALA A N 1
ATOM 1669 C CA . ALA A 1 221 ? -14.162 -14.172 -3.018 1.00 96.94 221 ALA A CA 1
ATOM 1670 C C . ALA A 1 221 ? -13.096 -13.357 -3.774 1.00 96.94 221 ALA A C 1
ATOM 1672 O O . ALA A 1 221 ? -12.700 -13.737 -4.878 1.00 96.94 221 ALA A O 1
ATOM 1673 N N . GLN A 1 222 ? -12.579 -12.286 -3.165 1.00 97.50 222 GLN A N 1
ATOM 1674 C CA . GLN A 1 222 ? -11.531 -11.450 -3.751 1.00 97.50 222 GLN A CA 1
ATOM 1675 C C . GLN A 1 222 ? -10.214 -12.215 -3.938 1.00 97.50 222 GLN A C 1
ATOM 1677 O O . GLN A 1 222 ? -9.581 -12.088 -4.985 1.00 97.50 222 GLN A O 1
ATOM 1682 N N . ILE A 1 223 ? -9.824 -13.049 -2.967 1.00 97.75 223 ILE A N 1
ATOM 1683 C CA . ILE A 1 223 ? -8.646 -13.922 -3.083 1.00 97.75 223 ILE A CA 1
ATOM 1684 C C . ILE A 1 223 ? -8.816 -14.875 -4.269 1.00 97.75 223 ILE A C 1
ATOM 1686 O O . ILE A 1 223 ? -7.921 -14.978 -5.108 1.00 97.75 223 ILE A O 1
ATOM 1690 N N . SER A 1 224 ? -9.974 -15.532 -4.383 1.00 97.69 224 SER A N 1
ATOM 1691 C CA . SER A 1 224 ? -10.247 -16.450 -5.493 1.00 97.69 224 SER A CA 1
ATOM 1692 C C . SER A 1 224 ? -10.168 -15.755 -6.857 1.00 97.69 224 SER A C 1
ATOM 1694 O O . SER A 1 224 ? -9.601 -16.314 -7.799 1.00 97.69 224 SER A O 1
ATOM 1696 N N . ASP A 1 225 ? -10.724 -14.548 -6.982 1.00 97.38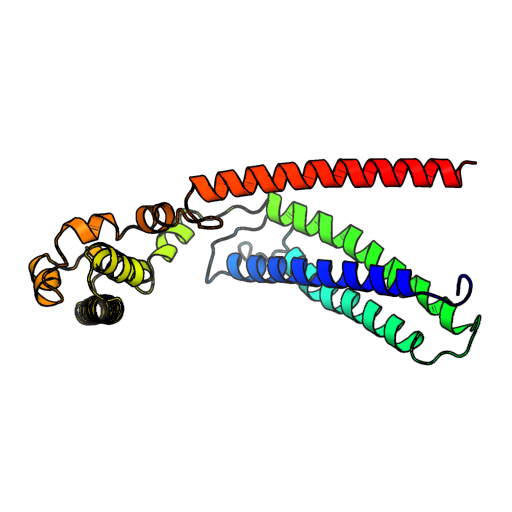 225 ASP A N 1
ATOM 1697 C CA . ASP A 1 225 ? -10.669 -13.763 -8.221 1.00 97.38 225 ASP A CA 1
ATOM 1698 C C . ASP A 1 225 ? -9.233 -13.329 -8.561 1.00 97.38 225 ASP A C 1
ATOM 1700 O O . ASP A 1 225 ? -8.777 -13.496 -9.695 1.00 97.38 225 ASP A O 1
ATOM 1704 N N . ALA A 1 226 ? -8.474 -12.851 -7.571 1.00 97.12 226 ALA A N 1
ATOM 1705 C CA . ALA A 1 226 ? -7.077 -12.457 -7.748 1.00 97.12 226 ALA A CA 1
ATOM 1706 C C . ALA A 1 226 ? -6.189 -13.633 -8.193 1.00 97.12 226 ALA A C 1
ATOM 1708 O O . ALA A 1 226 ? -5.369 -13.488 -9.106 1.00 97.12 226 ALA A O 1
ATOM 1709 N N . MET A 1 227 ? -6.376 -14.818 -7.602 1.00 97.50 227 MET A N 1
ATOM 1710 C CA . MET A 1 227 ? -5.662 -16.034 -8.006 1.00 97.50 227 MET A CA 1
ATOM 1711 C C . MET A 1 227 ? -5.987 -16.431 -9.449 1.00 97.50 227 MET A C 1
ATOM 1713 O O . MET A 1 227 ? -5.077 -16.769 -10.211 1.00 97.50 227 MET A O 1
ATOM 1717 N N . LYS A 1 228 ? -7.261 -16.343 -9.852 1.00 97.94 228 LYS A N 1
ATOM 1718 C CA . LYS A 1 228 ? -7.680 -16.619 -11.232 1.00 97.94 228 LYS A CA 1
ATOM 1719 C C . LYS A 1 228 ? -7.030 -15.647 -12.219 1.00 97.94 228 LYS A C 1
ATOM 1721 O O . LYS A 1 228 ? -6.392 -16.093 -13.170 1.00 97.94 228 LYS A O 1
ATOM 1726 N N . LYS A 1 229 ? -7.118 -14.339 -11.960 1.00 97.56 229 LYS A N 1
ATOM 1727 C CA . LYS A 1 229 ? -6.494 -13.299 -12.797 1.00 97.56 229 LYS A CA 1
ATOM 1728 C C . LYS A 1 229 ? -4.988 -13.504 -12.939 1.00 97.56 229 LYS A C 1
ATOM 1730 O O . LYS A 1 229 ? -4.460 -13.413 -14.042 1.00 97.56 229 LYS A O 1
ATOM 1735 N N . THR A 1 230 ? -4.314 -13.850 -11.844 1.00 96.94 230 THR A N 1
ATOM 1736 C CA . THR A 1 230 ? -2.872 -14.133 -11.844 1.00 96.94 230 THR A CA 1
ATOM 1737 C C . THR A 1 230 ? -2.537 -15.331 -12.736 1.00 96.94 230 THR A C 1
ATOM 1739 O O . THR A 1 230 ? -1.569 -15.294 -13.496 1.00 96.94 230 THR A O 1
ATOM 1742 N N . LEU A 1 231 ? -3.333 -16.404 -12.670 1.00 97.12 231 LEU A N 1
ATOM 1743 C CA . LEU A 1 231 ? -3.147 -17.580 -13.520 1.00 97.12 231 LEU A CA 1
ATOM 1744 C C . LEU A 1 231 ? -3.356 -17.253 -15.004 1.00 97.12 231 LEU A C 1
ATOM 1746 O O . LEU A 1 231 ? -2.572 -17.701 -15.841 1.00 97.12 231 LEU A O 1
ATOM 1750 N N . ASP A 1 232 ? -4.388 -16.479 -15.326 1.00 97.56 232 ASP A N 1
ATOM 1751 C CA . ASP A 1 232 ? -4.696 -16.092 -16.703 1.00 97.56 232 ASP A CA 1
ATOM 1752 C C . ASP A 1 232 ? -3.595 -15.189 -17.286 1.00 97.56 232 ASP A C 1
ATOM 1754 O O . ASP A 1 232 ? -3.093 -15.463 -18.378 1.00 97.56 232 ASP A O 1
ATOM 1758 N N . GLN A 1 233 ? -3.108 -14.210 -16.517 1.00 96.25 233 GLN A N 1
ATOM 1759 C CA . GLN A 1 233 ? -1.969 -13.370 -16.908 1.00 96.25 233 GLN A CA 1
ATOM 1760 C C . GLN A 1 233 ? -0.690 -14.186 -17.127 1.00 96.25 233 GLN A C 1
ATOM 1762 O O . GLN A 1 233 ? 0.018 -13.975 -18.110 1.00 96.25 233 GLN A O 1
ATOM 1767 N N . ARG A 1 234 ? -0.394 -15.165 -16.261 1.00 95.81 234 ARG A N 1
ATOM 1768 C CA . ARG A 1 234 ? 0.768 -16.054 -16.447 1.00 95.81 234 ARG A CA 1
ATOM 1769 C C . ARG A 1 234 ? 0.698 -16.830 -17.760 1.00 95.81 234 ARG A C 1
ATOM 1771 O O . ARG A 1 234 ? 1.718 -16.967 -18.431 1.00 95.81 234 ARG A O 1
ATOM 1778 N N . LYS A 1 235 ? -0.486 -17.325 -18.137 1.00 96.31 235 LYS A N 1
ATOM 1779 C CA . LYS A 1 235 ? -0.685 -18.017 -19.422 1.00 96.31 235 LYS A CA 1
ATOM 1780 C C . LYS A 1 235 ? -0.458 -17.076 -20.600 1.00 96.31 235 LYS A C 1
ATOM 1782 O O . LYS A 1 235 ? 0.206 -17.464 -21.558 1.00 96.31 235 LYS A O 1
ATOM 1787 N N . GLU A 1 236 ? -0.975 -15.853 -20.521 1.00 96.38 236 GLU A N 1
ATOM 1788 C CA . GLU A 1 236 ? -0.781 -14.845 -21.563 1.00 96.38 236 GLU A CA 1
ATOM 1789 C C . GLU A 1 236 ? 0.706 -14.509 -21.747 1.00 96.38 236 GLU A C 1
ATOM 1791 O O . GLU A 1 236 ? 1.217 -14.565 -22.866 1.00 96.38 236 GLU A O 1
ATOM 1796 N N . ILE A 1 237 ? 1.422 -14.238 -20.651 1.00 94.69 237 ILE A N 1
ATOM 1797 C CA . ILE A 1 237 ? 2.863 -13.949 -20.669 1.00 94.69 237 ILE A CA 1
ATOM 1798 C C . ILE A 1 237 ? 3.644 -15.131 -21.256 1.00 94.69 237 ILE A C 1
ATOM 1800 O O . ILE A 1 237 ? 4.480 -14.930 -22.135 1.00 94.69 237 ILE A O 1
ATOM 1804 N N . ALA A 1 238 ? 3.348 -16.364 -20.833 1.00 94.69 238 ALA A N 1
ATOM 1805 C CA . ALA A 1 238 ? 4.005 -17.560 -21.359 1.00 94.69 238 ALA A CA 1
ATOM 1806 C C . ALA A 1 238 ? 3.772 -17.734 -22.870 1.00 94.69 238 ALA A C 1
ATOM 1808 O O . ALA A 1 238 ? 4.703 -18.055 -23.609 1.00 94.69 238 ALA A O 1
ATOM 1809 N N . SER A 1 239 ? 2.549 -17.471 -23.345 1.00 95.44 239 SER A N 1
ATOM 1810 C CA . SER A 1 239 ? 2.222 -17.514 -24.773 1.00 95.44 239 SER A CA 1
ATOM 1811 C C . SER A 1 239 ? 2.999 -16.465 -25.570 1.00 95.44 239 SER A C 1
ATOM 1813 O O . SE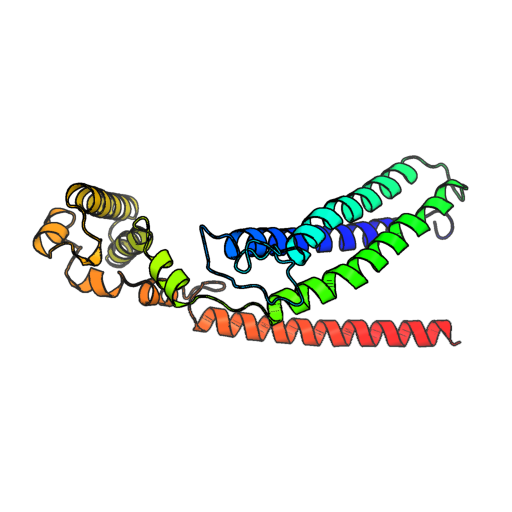R A 1 239 ? 3.544 -16.785 -26.625 1.00 95.44 239 SER A O 1
ATOM 1815 N N . LYS A 1 240 ? 3.068 -15.222 -25.075 1.00 93.69 240 LYS A N 1
ATOM 1816 C CA . LYS A 1 240 ? 3.816 -14.137 -25.732 1.00 93.69 240 LYS A CA 1
ATOM 1817 C C . LYS A 1 240 ? 5.319 -14.409 -25.744 1.00 93.69 240 LYS A C 1
ATOM 1819 O O . LYS A 1 240 ? 5.960 -14.220 -26.772 1.00 93.69 240 LYS A O 1
ATOM 1824 N N . SER A 1 241 ? 5.867 -14.906 -24.634 1.00 91.62 241 SER A N 1
ATOM 1825 C CA . SER A 1 241 ? 7.280 -15.280 -24.527 1.00 91.62 241 SER A CA 1
ATOM 1826 C C . SER A 1 241 ? 7.648 -16.378 -25.525 1.00 91.62 241 SER A C 1
ATOM 1828 O O . SER A 1 241 ? 8.632 -16.232 -26.244 1.00 91.62 241 SER A O 1
ATOM 1830 N N . LYS A 1 242 ? 6.813 -17.419 -25.653 1.00 92.25 242 LYS A N 1
ATOM 1831 C CA . LYS A 1 242 ? 7.015 -18.484 -26.643 1.00 92.25 242 LYS A CA 1
ATOM 1832 C C . LYS A 1 242 ? 7.031 -17.943 -28.077 1.00 92.25 242 LYS A C 1
ATOM 1834 O O . LYS A 1 242 ? 7.960 -18.244 -28.819 1.00 92.25 242 LYS A O 1
ATOM 1839 N N . ALA A 1 243 ? 6.045 -17.122 -28.444 1.00 92.12 243 ALA A N 1
ATOM 1840 C CA . ALA A 1 243 ? 5.969 -16.527 -29.779 1.00 92.12 243 ALA A CA 1
ATOM 1841 C C . ALA A 1 243 ? 7.195 -15.649 -30.096 1.00 92.12 243 ALA A C 1
ATOM 1843 O O . ALA A 1 243 ? 7.732 -15.704 -31.200 1.00 92.12 243 ALA A O 1
ATOM 1844 N N . PHE A 1 244 ? 7.674 -14.874 -29.117 1.00 90.50 244 PHE A N 1
ATOM 1845 C CA . PHE A 1 244 ? 8.883 -14.065 -29.268 1.00 90.50 244 PHE A CA 1
ATOM 1846 C C . PHE A 1 244 ? 10.142 -14.926 -29.457 1.00 90.50 244 PHE A C 1
ATOM 1848 O O . PHE A 1 244 ? 10.947 -14.646 -30.342 1.00 90.50 244 PHE A O 1
ATOM 1855 N N . SER A 1 245 ? 10.308 -15.996 -28.672 1.00 89.19 245 SER A N 1
ATOM 1856 C CA . SER A 1 245 ? 11.436 -16.923 -28.824 1.00 89.19 245 SER A CA 1
ATOM 1857 C C . SER A 1 245 ? 11.442 -17.633 -30.180 1.00 89.19 245 SER A C 1
ATOM 1859 O O . SER A 1 245 ? 12.506 -17.783 -30.771 1.00 89.19 245 SER A O 1
ATOM 1861 N N . GLU A 1 246 ? 10.277 -18.039 -30.691 1.00 91.31 246 GLU A N 1
ATOM 1862 C CA . GLU A 1 246 ? 10.147 -18.640 -32.027 1.00 91.31 246 GLU A CA 1
ATOM 1863 C C . GLU A 1 246 ? 10.527 -17.649 -33.136 1.00 91.31 246 GLU A C 1
ATOM 1865 O O . GLU A 1 246 ? 11.217 -18.027 -34.076 1.00 91.31 246 GLU A O 1
ATOM 1870 N N . MET A 1 247 ? 10.146 -16.375 -32.996 1.00 86.88 247 MET A N 1
ATOM 1871 C CA . MET A 1 247 ? 10.520 -15.315 -33.938 1.00 86.88 247 MET A CA 1
ATOM 1872 C C . MET A 1 247 ? 12.027 -15.021 -33.937 1.00 86.88 247 MET A C 1
ATOM 1874 O O . MET A 1 247 ? 12.586 -14.743 -34.989 1.00 86.88 247 MET A O 1
ATOM 1878 N N . MET A 1 248 ? 12.681 -15.065 -32.773 1.00 81.62 248 MET A N 1
ATOM 1879 C CA . MET A 1 248 ? 14.123 -14.799 -32.643 1.00 81.62 248 MET A CA 1
ATOM 1880 C C . MET A 1 248 ? 15.007 -16.000 -33.011 1.00 81.62 248 MET A C 1
ATOM 1882 O O . MET A 1 248 ? 16.206 -15.829 -33.227 1.00 81.62 248 MET A O 1
ATOM 1886 N N . GLY A 1 249 ? 14.444 -17.211 -33.010 1.00 73.44 249 GLY A N 1
ATOM 1887 C CA . GLY A 1 249 ? 15.140 -18.452 -33.359 1.00 73.44 249 GLY A CA 1
ATOM 1888 C C . GLY A 1 249 ? 15.019 -18.869 -34.830 1.00 73.44 249 GLY A C 1
ATOM 1889 O O . GLY A 1 249 ? 15.667 -19.843 -35.215 1.00 73.44 249 GLY A O 1
ATOM 1890 N N . ALA A 1 250 ? 14.197 -18.171 -35.620 1.00 49.50 250 ALA A N 1
ATOM 1891 C CA . ALA A 1 250 ? 14.029 -18.339 -37.066 1.00 49.50 250 ALA A CA 1
ATOM 1892 C C . ALA A 1 250 ? 14.840 -17.290 -37.842 1.00 49.50 250 ALA A C 1
ATOM 1894 O O . ALA A 1 250 ? 15.312 -17.632 -38.950 1.00 49.50 250 ALA A O 1
#

Foldseek 3Di:
DVQADDVVLLVLLVVLLVVLVVLLVVLVVCQVCVDPVNVFKDWDCVQWDADPVGRSDTGNVLSVLSNVCSVLSVVLSVVVVVLSPPDDDDDDPSVVSSPPSSVSSVVSCVVNVVSSVNRVVRMDGPVVSVQVCQCPPVVLLVLQLVQVVVVVDPSVLSNQLSVQLVVVCVVVVHHSLPQDQVRSCVSPVSRGNCSSVCSHPLNVQCVQPPQVGNRPVNVVVVVVVVVVVVVVVVVVVVVVVVVVVVVVVD